Protein AF-A0A8S1Q260-F1 (afdb_monomer_lite)

Foldseek 3Di:
DAADPQKWKFWFFDPVCCVPQVKGWPDRTHDRPDDDDDDTHIDGPDPDDDDDDPPDPGTDIDIDGHDDDDDDDDPDDDDDPCRPPDDQSVHPDPDPCCVVVVVVVVVVVVVVVVDDDPDDDDPPPDDLVNVLVVCVPPPDDPQLSVLSVVCVVVVPVVLVVLCVVQVPHDPVVSVVVSSVVSVD

Organism: NCBI:txid65129

Secondary structure (DSSP, 8-state):
--PPTTEEEEEE--HHHHHHH-EEEE--EE-TT--S----EEEE-SSS-----TT----EEEEEE---------S-PPP-SSTT--TTTT-S-S-SSHHHHHHHHHHHHHHHTTS-S-S---GGG--HHHHHHHHTTTTS-HHHHHHHHHHHHTT-HHHHHHHHHTTTS-HHHHHHHHHHHHH-

Radius of gyration: 25.1 Å; chains: 1; bounding box: 50×64×45 Å

pLDDT: mean 74.01, std 21.02, range [35.81, 98.5]

Sequence (184 aa):
MALIEGTYGRIAPRSGLAAKNFIDVGAGVIDEDYRGEICVLLFNFGENDFKVNYGDRIAQMIIEYVVQTDIQETDNLTQTQRGEGGFGSTGVKLIQNTNNQYQQLKDKLSNLQQLNHDQPEPWQELTILDLYSLFSNGQINSKQKQRLGELTMKGDKKVYELFKKNEGKNEQIIIQQLLNLIEE

InterPro domains:
  IPR008181 Deoxyuridine triphosphate nucleotidohydrolase [PTHR11241] (1-92)
  IPR008181 Deoxyuridine triphosphate nucleotidohydrolase [TIGR00576] (2-91)
  IPR02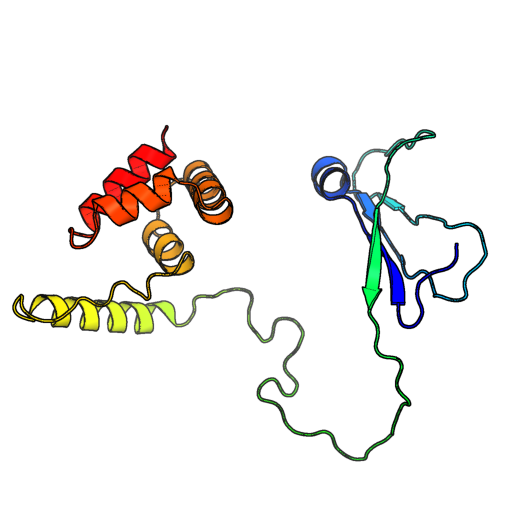9054 dUTPase-like [PF00692] (5-91)
  IPR033704 dUTPase, trimeric [cd07557] (1-63)

Structure (mmCIF, N/CA/C/O backbone):
data_AF-A0A8S1Q260-F1
#
_entry.id   AF-A0A8S1Q260-F1
#
loop_
_atom_site.group_PDB
_atom_site.id
_atom_site.type_symbol
_atom_site.label_atom_id
_atom_site.label_alt_id
_atom_site.label_comp_id
_atom_site.label_asym_id
_atom_site.label_entity_id
_atom_site.label_seq_id
_atom_site.pdbx_PDB_ins_code
_atom_site.Cartn_x
_atom_site.Cartn_y
_atom_site.Cartn_z
_atom_site.occupancy
_atom_site.B_iso_or_equiv
_atom_site.auth_seq_id
_atom_site.auth_comp_id
_atom_site.auth_asym_id
_atom_site.auth_atom_id
_atom_site.pdbx_PDB_model_num
ATOM 1 N N . MET A 1 1 ? -12.656 -8.127 -14.465 1.00 81.25 1 MET A N 1
ATOM 2 C CA . MET A 1 1 ? -12.525 -6.700 -14.855 1.00 81.25 1 MET A CA 1
ATOM 3 C C . MET A 1 1 ? -11.558 -6.626 -16.027 1.00 81.25 1 MET A C 1
ATOM 5 O O . MET A 1 1 ? -10.804 -7.571 -16.196 1.00 81.25 1 MET A O 1
ATOM 9 N N . ALA A 1 2 ? -11.596 -5.577 -16.844 1.00 87.38 2 ALA A N 1
ATOM 10 C CA . ALA A 1 2 ? -10.547 -5.305 -17.826 1.00 87.38 2 ALA A CA 1
ATOM 11 C C . ALA A 1 2 ? -9.906 -3.966 -17.452 1.00 87.38 2 ALA A C 1
ATOM 13 O O . ALA A 1 2 ? -10.632 -2.994 -17.236 1.00 87.38 2 ALA A O 1
ATOM 14 N N . LEU A 1 3 ? -8.585 -3.959 -17.287 1.00 92.06 3 LEU A N 1
ATOM 15 C CA . LEU A 1 3 ? -7.808 -2.761 -16.978 1.00 92.06 3 LEU A CA 1
ATOM 16 C C . LEU A 1 3 ? -7.299 -2.111 -18.269 1.00 92.06 3 LEU A C 1
ATOM 18 O O . LEU A 1 3 ? -7.469 -2.660 -19.355 1.00 92.06 3 LEU A O 1
ATOM 22 N N . ILE A 1 4 ? -6.750 -0.906 -18.142 1.00 93.75 4 ILE A N 1
ATOM 23 C CA . ILE A 1 4 ? -6.164 -0.170 -19.265 1.00 93.75 4 ILE A CA 1
ATOM 24 C C . ILE A 1 4 ? -4.781 -0.762 -19.552 1.00 93.75 4 ILE A C 1
ATOM 26 O O . ILE A 1 4 ? -4.042 -1.055 -18.612 1.00 93.75 4 ILE A O 1
ATOM 30 N N . GLU A 1 5 ? -4.429 -0.891 -20.828 1.00 93.75 5 GLU A N 1
ATOM 31 C CA . GLU A 1 5 ? -3.107 -1.360 -21.252 1.00 93.75 5 GLU A CA 1
ATOM 32 C C . GLU A 1 5 ? -1.976 -0.538 -20.625 1.00 93.75 5 GLU A C 1
ATOM 34 O O . GLU A 1 5 ? -2.049 0.693 -20.546 1.00 93.75 5 GLU A O 1
ATOM 39 N N . GLY A 1 6 ? -0.941 -1.229 -20.138 1.00 94.56 6 GLY A N 1
ATOM 40 C CA . GLY A 1 6 ? 0.182 -0.590 -19.443 1.00 94.56 6 GLY A CA 1
ATOM 41 C C . GLY A 1 6 ? -0.151 -0.150 -18.013 1.00 94.56 6 GLY A C 1
ATOM 42 O O . GLY A 1 6 ? 0.531 0.709 -17.446 1.00 94.56 6 GLY A O 1
ATOM 43 N N . THR A 1 7 ? -1.203 -0.713 -17.414 1.00 96.25 7 THR A N 1
ATOM 44 C CA . THR A 1 7 ? -1.568 -0.475 -16.013 1.00 96.25 7 THR A CA 1
ATOM 45 C C . THR A 1 7 ? -1.786 -1.778 -15.257 1.00 96.25 7 THR A C 1
ATOM 47 O O . THR A 1 7 ? -2.098 -2.810 -15.843 1.00 96.25 7 THR A O 1
ATOM 50 N N . TYR A 1 8 ? -1.673 -1.720 -13.933 1.00 97.50 8 TYR A N 1
ATOM 51 C CA . TYR A 1 8 ? -2.180 -2.766 -13.048 1.00 97.50 8 TYR A CA 1
ATOM 52 C C . TYR A 1 8 ? -3.110 -2.160 -11.994 1.00 97.50 8 TYR A C 1
ATOM 54 O O . TYR A 1 8 ? -3.067 -0.961 -11.693 1.00 97.50 8 TYR A O 1
ATOM 62 N N . GLY A 1 9 ? -3.993 -2.988 -11.442 1.00 97.94 9 GLY A N 1
ATOM 63 C CA . GLY A 1 9 ? -4.916 -2.579 -10.394 1.00 97.94 9 GLY A CA 1
ATOM 64 C C . GLY A 1 9 ? -4.310 -2.880 -9.035 1.00 97.94 9 GLY A C 1
ATOM 65 O O . GLY A 1 9 ? -4.216 -4.045 -8.664 1.00 97.94 9 GLY A O 1
ATOM 66 N N . ARG A 1 10 ? -3.948 -1.857 -8.259 1.00 98.38 10 ARG A N 1
ATOM 67 C CA . ARG A 1 10 ? -3.511 -2.045 -6.875 1.00 98.38 10 ARG A CA 1
ATOM 68 C C . ARG A 1 10 ? -4.682 -1.969 -5.907 1.00 98.38 10 ARG A C 1
ATOM 70 O O . ARG A 1 10 ? -5.288 -0.911 -5.746 1.00 98.38 10 ARG A O 1
ATOM 77 N N . ILE A 1 11 ? -4.965 -3.052 -5.193 1.00 98.44 11 ILE A N 1
ATOM 78 C CA . ILE A 1 11 ? -5.847 -3.033 -4.025 1.00 98.44 11 ILE A CA 1
ATOM 79 C C . ILE A 1 11 ? -5.065 -2.447 -2.848 1.00 98.44 11 ILE A C 1
ATOM 81 O O . ILE A 1 11 ? -4.084 -3.018 -2.382 1.00 98.44 11 ILE A O 1
ATOM 85 N N . ALA A 1 12 ? -5.496 -1.283 -2.380 1.00 98.38 12 ALA A N 1
ATOM 86 C CA . ALA A 1 12 ? -4.851 -0.508 -1.334 1.00 98.38 12 ALA A CA 1
ATOM 87 C C . ALA A 1 12 ? -5.725 -0.422 -0.070 1.00 98.38 12 ALA A C 1
ATOM 89 O O . ALA A 1 12 ? -6.963 -0.401 -0.166 1.00 98.38 12 ALA A O 1
ATOM 90 N N . PRO A 1 13 ? -5.109 -0.304 1.121 1.00 98.06 13 PRO A N 1
ATOM 91 C CA . PRO A 1 13 ? -5.845 -0.131 2.365 1.00 98.06 13 PRO A CA 1
ATOM 92 C C . PRO A 1 13 ? -6.560 1.224 2.410 1.00 98.06 13 PRO A C 1
ATOM 94 O O . PRO A 1 13 ? -6.130 2.224 1.824 1.00 98.06 13 PRO A O 1
ATOM 97 N N . ARG A 1 14 ? -7.676 1.275 3.145 1.00 98.00 14 ARG A N 1
ATOM 98 C CA . ARG A 1 14 ? -8.373 2.527 3.469 1.00 98.00 14 ARG A CA 1
ATOM 99 C C . ARG A 1 14 ? -7.827 3.068 4.786 1.00 98.00 14 ARG A C 1
ATOM 101 O O . ARG A 1 14 ? -7.911 2.388 5.805 1.00 98.00 14 ARG A O 1
ATOM 108 N N . SER A 1 15 ? -7.367 4.319 4.794 1.00 94.00 15 SER A N 1
ATOM 109 C CA . SER A 1 15 ? -6.738 4.945 5.971 1.00 94.00 15 SER A CA 1
ATOM 110 C C . SER A 1 15 ? -7.594 4.877 7.240 1.00 94.00 15 SER A C 1
ATOM 112 O O . SER A 1 15 ? -7.069 4.657 8.324 1.00 94.00 15 SER A O 1
ATOM 114 N N . GLY A 1 16 ? -8.917 5.013 7.114 1.00 93.50 16 GLY A N 1
ATOM 115 C CA . GLY A 1 16 ? -9.833 4.909 8.249 1.00 93.50 16 GLY A CA 1
ATOM 116 C C . GLY A 1 16 ? -9.844 3.526 8.907 1.00 93.50 16 GLY A C 1
ATOM 117 O O . GLY A 1 16 ? -9.910 3.459 10.130 1.00 93.50 16 GLY A O 1
ATOM 118 N N . LEU A 1 17 ? -9.751 2.450 8.118 1.00 94.25 17 LEU A N 1
ATOM 119 C CA . LEU A 1 17 ? -9.697 1.078 8.637 1.00 94.25 17 LEU A CA 1
ATOM 120 C C . LEU A 1 17 ? -8.311 0.767 9.214 1.00 94.25 17 LEU A C 1
ATOM 122 O O . LEU A 1 17 ? -8.220 0.201 10.300 1.00 94.25 17 LEU A O 1
ATOM 126 N N . ALA A 1 18 ? -7.248 1.231 8.554 1.00 94.25 18 ALA A N 1
ATOM 127 C CA . ALA A 1 18 ? -5.884 1.102 9.059 1.00 94.25 18 ALA A CA 1
ATOM 128 C C . ALA A 1 18 ? -5.701 1.810 10.411 1.00 94.25 18 ALA A C 1
ATOM 130 O O . ALA A 1 18 ? -5.254 1.203 11.375 1.00 94.25 18 ALA A O 1
ATOM 131 N N . ALA A 1 19 ? -6.113 3.075 10.523 1.00 92.69 19 ALA A N 1
ATOM 132 C CA . ALA A 1 19 ? -5.876 3.872 11.726 1.00 92.69 19 ALA A CA 1
ATOM 133 C C . ALA A 1 19 ? -6.778 3.500 12.914 1.00 92.69 19 ALA A C 1
ATOM 135 O O . ALA A 1 19 ? -6.357 3.632 14.059 1.00 92.69 19 ALA A O 1
ATOM 136 N N . LYS A 1 20 ? -8.031 3.092 12.667 1.00 92.00 20 LYS A N 1
ATOM 137 C CA . LYS A 1 20 ? -9.011 2.844 13.744 1.00 92.00 20 LYS A CA 1
ATOM 138 C C . LYS A 1 20 ? -9.145 1.378 14.126 1.00 92.00 20 LYS A C 1
ATOM 140 O O . LYS A 1 20 ? -9.500 1.086 15.262 1.00 92.00 20 LYS A O 1
ATOM 145 N N . ASN A 1 21 ? -8.931 0.479 13.173 1.00 94.19 21 ASN A N 1
ATOM 146 C CA . ASN A 1 21 ? -9.180 -0.950 13.337 1.00 94.19 21 ASN A CA 1
ATOM 147 C C . ASN A 1 21 ? -7.923 -1.793 13.101 1.00 94.19 21 ASN A C 1
ATOM 149 O O . ASN A 1 21 ? -8.000 -3.007 13.224 1.00 94.19 21 ASN A O 1
ATOM 153 N N . PHE A 1 22 ? -6.787 -1.163 12.780 1.00 96.69 22 PHE A N 1
ATOM 154 C CA . PHE A 1 22 ? -5.520 -1.836 12.496 1.00 96.69 22 PHE A CA 1
ATOM 155 C C . PHE A 1 22 ? -5.634 -2.873 11.361 1.00 96.69 22 PHE A C 1
ATOM 157 O O . PHE A 1 22 ? -5.020 -3.940 11.394 1.00 96.69 22 PHE A O 1
ATOM 164 N N . ILE A 1 23 ? -6.444 -2.535 10.349 1.00 97.88 23 ILE A N 1
ATOM 165 C CA . ILE A 1 23 ? -6.663 -3.366 9.163 1.00 97.88 23 ILE A CA 1
ATOM 166 C C . ILE A 1 23 ? -5.771 -2.912 8.017 1.00 97.88 23 ILE A C 1
ATOM 168 O O . ILE A 1 23 ? -5.778 -1.735 7.651 1.00 97.88 23 ILE A O 1
ATOM 172 N N . ASP A 1 24 ? -5.081 -3.865 7.406 1.00 98.31 24 ASP A N 1
ATOM 173 C CA . ASP A 1 24 ? -4.269 -3.654 6.213 1.00 98.31 24 ASP A CA 1
ATOM 174 C C . ASP A 1 24 ? -4.704 -4.569 5.059 1.00 98.31 24 ASP A C 1
ATOM 176 O O . ASP A 1 24 ? -5.530 -5.470 5.230 1.00 98.31 24 ASP A O 1
ATOM 180 N N . VAL A 1 25 ? -4.158 -4.321 3.871 1.00 98.25 25 VAL A N 1
ATOM 181 C CA . VAL A 1 25 ? -4.375 -5.130 2.671 1.00 98.25 25 VAL A CA 1
ATOM 182 C C . VAL A 1 25 ? -3.054 -5.756 2.237 1.00 98.25 25 VAL A C 1
ATOM 184 O O . VAL A 1 25 ? -2.087 -5.054 1.955 1.00 98.25 25 VAL A O 1
ATOM 187 N N . GLY A 1 26 ? -3.034 -7.084 2.146 1.00 95.94 26 GLY A N 1
ATOM 188 C CA . GLY A 1 26 ? -1.925 -7.845 1.578 1.00 95.94 26 GLY A CA 1
ATOM 189 C C . GLY A 1 26 ? -2.058 -8.067 0.071 1.00 95.94 26 GLY A C 1
ATOM 190 O O . GLY A 1 26 ? -3.132 -7.894 -0.506 1.00 95.94 26 GLY A O 1
ATOM 191 N N . ALA A 1 27 ? -0.968 -8.527 -0.550 1.00 96.88 27 ALA A N 1
ATOM 192 C CA . ALA A 1 27 ? -0.867 -8.775 -1.990 1.00 96.88 27 ALA A CA 1
ATOM 193 C C . ALA A 1 27 ? -1.297 -7.549 -2.815 1.00 96.88 27 ALA A C 1
ATOM 195 O O . ALA A 1 27 ? -0.547 -6.585 -2.933 1.00 96.88 27 ALA A O 1
ATOM 196 N N . GLY A 1 28 ? -2.510 -7.581 -3.362 1.00 96.12 28 GLY A N 1
ATOM 197 C CA . GLY A 1 28 ? -3.154 -6.419 -3.955 1.00 96.12 28 GLY A CA 1
ATOM 198 C C . GLY A 1 28 ? -2.727 -6.084 -5.379 1.00 96.12 28 GLY A C 1
ATOM 199 O O . GLY A 1 28 ? -3.224 -5.097 -5.897 1.00 96.12 28 GLY A O 1
ATOM 200 N N . VAL A 1 29 ? -1.876 -6.873 -6.035 1.00 97.81 29 VAL A N 1
ATOM 201 C CA . VAL A 1 29 ? -1.570 -6.708 -7.466 1.00 97.81 29 VAL A CA 1
ATOM 202 C C . VAL A 1 29 ? -2.615 -7.464 -8.285 1.00 97.81 29 VAL A C 1
ATOM 204 O O . VAL A 1 29 ? -2.720 -8.682 -8.176 1.00 97.81 29 VAL A O 1
ATOM 207 N N . ILE A 1 30 ? -3.414 -6.735 -9.065 1.00 97.75 30 ILE A N 1
ATOM 208 C CA . ILE A 1 30 ? -4.345 -7.290 -10.050 1.00 97.75 30 ILE A CA 1
ATOM 209 C C . ILE A 1 30 ? -3.767 -7.037 -11.438 1.00 97.75 30 ILE A C 1
ATOM 211 O O . ILE A 1 30 ? -3.739 -5.889 -11.894 1.00 97.75 30 ILE A O 1
ATOM 215 N N . ASP A 1 31 ? -3.325 -8.108 -12.088 1.00 96.44 31 ASP A N 1
ATOM 216 C CA . ASP A 1 31 ? -2.750 -8.054 -13.428 1.00 96.44 31 ASP A CA 1
ATOM 217 C C . ASP A 1 31 ? -3.785 -7.629 -14.477 1.00 96.44 31 ASP A C 1
ATOM 219 O O . ASP A 1 31 ? -4.992 -7.871 -14.347 1.00 96.44 31 ASP A O 1
ATOM 223 N N . GLU A 1 32 ? -3.304 -6.983 -15.537 1.00 95.06 32 GLU A N 1
ATOM 224 C CA . GLU A 1 32 ? -4.136 -6.452 -16.620 1.00 95.06 32 GLU A CA 1
ATOM 225 C C . GLU A 1 32 ? -4.965 -7.541 -17.323 1.00 95.06 32 GLU A C 1
ATOM 227 O O . GLU A 1 32 ? -6.102 -7.307 -17.753 1.00 95.06 32 GLU A O 1
ATOM 232 N N . ASP A 1 33 ? -4.425 -8.754 -17.408 1.00 94.06 33 ASP A N 1
ATOM 233 C CA . ASP A 1 33 ? -5.019 -9.916 -18.064 1.00 94.06 33 ASP A CA 1
ATOM 234 C C . ASP A 1 33 ? -5.884 -10.776 -17.122 1.00 94.06 33 ASP A C 1
ATOM 236 O O . ASP A 1 33 ? -6.580 -11.687 -17.579 1.00 94.06 33 ASP A O 1
ATOM 240 N N . TYR A 1 34 ? -5.961 -10.441 -15.828 1.00 96.75 34 TYR A N 1
ATOM 241 C CA . TYR A 1 34 ? -6.787 -11.176 -14.876 1.00 96.75 34 TYR A CA 1
ATOM 242 C C . TYR A 1 34 ? -8.286 -10.961 -15.144 1.00 96.75 34 TYR A C 1
ATOM 244 O O . TYR A 1 34 ? -8.796 -9.837 -15.230 1.00 96.75 34 TYR A O 1
ATOM 252 N N . ARG A 1 35 ? -9.036 -12.061 -15.280 1.00 97.06 35 ARG A N 1
ATOM 253 C CA . ARG A 1 35 ? -10.492 -12.044 -15.548 1.00 97.06 35 ARG A CA 1
ATOM 254 C C . ARG A 1 35 ? -11.337 -12.722 -14.471 1.00 97.06 35 ARG A C 1
ATOM 256 O O . ARG A 1 35 ? -12.560 -12.719 -14.596 1.00 97.06 35 ARG A O 1
ATOM 263 N N . GLY A 1 36 ? -10.711 -13.267 -13.431 1.00 96.75 36 GLY A N 1
ATOM 264 C CA . GLY A 1 36 ? -11.408 -13.915 -12.323 1.00 96.75 36 GLY A CA 1
ATOM 265 C C . GLY A 1 36 ? -12.081 -12.934 -11.359 1.00 96.75 36 GLY A C 1
ATOM 266 O O . GLY A 1 36 ? -12.105 -11.716 -11.566 1.00 96.75 36 GLY A O 1
ATOM 267 N N . GLU A 1 37 ? -12.632 -13.491 -10.282 1.00 97.44 37 GLU A N 1
ATOM 268 C CA . GLU A 1 37 ? -13.176 -12.716 -9.169 1.00 97.44 37 GLU A CA 1
ATOM 269 C C . GLU A 1 37 ? -12.058 -11.948 -8.456 1.00 97.44 37 GLU A C 1
ATOM 271 O O . GLU A 1 37 ? -10.971 -12.477 -8.220 1.00 97.44 37 GLU A O 1
ATOM 276 N N . ILE A 1 38 ? -12.316 -10.686 -8.119 1.00 96.69 38 ILE A N 1
ATOM 277 C CA . ILE A 1 38 ? -11.361 -9.866 -7.375 1.00 96.69 38 ILE A CA 1
ATOM 278 C C . ILE A 1 38 ? -11.580 -10.112 -5.887 1.00 96.69 38 ILE A C 1
ATOM 280 O O . ILE A 1 38 ? -12.597 -9.700 -5.328 1.00 96.69 38 ILE A O 1
ATOM 284 N N . CYS A 1 39 ? -10.601 -10.736 -5.243 1.00 96.56 39 CYS A N 1
ATOM 285 C CA . CYS A 1 39 ? -10.603 -10.950 -3.802 1.00 96.56 39 CYS A CA 1
ATOM 286 C C . CYS A 1 39 ? -9.698 -9.928 -3.100 1.00 96.56 39 CYS A C 1
ATOM 288 O O . CYS A 1 39 ? -8.637 -9.563 -3.603 1.00 96.56 39 CYS A O 1
ATOM 290 N N . VAL A 1 40 ? -10.109 -9.483 -1.911 1.00 98.19 40 VAL A N 1
ATOM 291 C CA . VAL A 1 40 ? -9.328 -8.574 -1.061 1.00 98.19 40 VAL A CA 1
ATOM 292 C C . VAL A 1 40 ? -8.740 -9.373 0.096 1.00 98.19 40 VAL A C 1
ATOM 294 O O . VAL A 1 40 ? -9.482 -9.893 0.928 1.00 98.19 40 VAL A O 1
ATOM 297 N N . LEU A 1 41 ? -7.411 -9.454 0.166 1.00 98.06 41 LEU A N 1
ATOM 298 C CA . LEU A 1 41 ? -6.712 -10.107 1.269 1.00 98.06 41 LEU A CA 1
ATOM 299 C C . LEU A 1 41 ? -6.551 -9.121 2.433 1.00 98.06 41 LEU A C 1
ATOM 301 O O . LEU A 1 41 ? -5.656 -8.279 2.414 1.00 98.06 41 LEU A O 1
ATOM 305 N N . LEU A 1 42 ? -7.435 -9.203 3.428 1.00 98.38 42 LEU A N 1
ATOM 306 C CA . LEU A 1 42 ? -7.378 -8.357 4.621 1.00 98.38 42 LEU A CA 1
ATOM 307 C C . LEU A 1 42 ? -6.474 -8.968 5.694 1.00 98.38 42 LEU A C 1
ATOM 309 O O . LEU A 1 42 ? -6.606 -10.145 6.028 1.00 98.38 42 LEU A O 1
ATOM 313 N N . PHE A 1 43 ? -5.624 -8.137 6.291 1.00 98.25 43 PHE A N 1
ATOM 314 C CA . PHE A 1 43 ? -4.897 -8.459 7.513 1.00 98.25 43 PHE A CA 1
ATOM 315 C C . PHE A 1 43 ? -5.485 -7.687 8.682 1.00 98.25 43 PHE A C 1
ATOM 317 O O . PHE A 1 43 ? -5.609 -6.465 8.627 1.00 98.25 43 PHE A O 1
ATOM 324 N N . ASN A 1 44 ? -5.839 -8.408 9.742 1.00 98.00 44 ASN A N 1
ATOM 325 C CA . ASN A 1 44 ? -6.221 -7.815 11.012 1.00 98.00 44 ASN A CA 1
ATOM 326 C C . ASN A 1 44 ? -5.043 -7.916 11.979 1.00 98.00 44 ASN A C 1
ATOM 328 O O . ASN A 1 44 ? -4.743 -9.003 12.468 1.00 98.00 44 ASN A O 1
ATOM 332 N N . PHE A 1 45 ? -4.377 -6.792 12.232 1.00 96.88 45 PHE A N 1
ATOM 333 C CA . PHE A 1 45 ? -3.312 -6.695 13.233 1.00 96.88 45 PHE A CA 1
ATOM 334 C C . PHE A 1 45 ? -3.827 -6.186 14.587 1.00 96.88 45 PHE A C 1
ATOM 336 O O . PHE A 1 45 ? -3.046 -6.022 15.523 1.00 96.88 45 PHE A O 1
ATOM 343 N N . GLY A 1 46 ? -5.127 -5.902 14.691 1.00 94.44 46 GLY A N 1
ATOM 344 C CA . GLY A 1 46 ? -5.766 -5.497 15.932 1.00 94.44 46 GLY A CA 1
ATOM 345 C C . GLY A 1 46 ? -5.975 -6.677 16.877 1.00 94.44 46 GLY A C 1
ATOM 346 O O . GLY A 1 46 ? -5.978 -7.837 16.478 1.00 94.44 46 GLY A O 1
ATOM 347 N N . GLU A 1 47 ? -6.198 -6.367 18.151 1.00 94.62 47 GLU A N 1
ATOM 348 C CA . GLU A 1 47 ? -6.454 -7.383 19.182 1.00 94.62 47 GLU A CA 1
ATOM 349 C C . GLU A 1 47 ? -7.875 -7.965 19.119 1.00 94.62 47 GLU A C 1
ATOM 351 O O . GLU A 1 47 ? -8.140 -9.020 19.686 1.00 94.62 47 GLU A O 1
ATOM 356 N N . ASN A 1 48 ? -8.796 -7.272 18.444 1.00 94.38 48 ASN A N 1
ATOM 357 C CA . ASN A 1 48 ? -10.202 -7.653 18.353 1.00 94.38 48 ASN A CA 1
ATOM 358 C C . ASN A 1 48 ? -10.555 -8.121 16.941 1.00 94.38 48 ASN A C 1
ATOM 360 O O . ASN A 1 48 ? -10.024 -7.602 15.956 1.00 94.38 48 ASN A O 1
ATOM 364 N N . ASP A 1 49 ? -11.529 -9.024 16.841 1.00 97.00 49 ASP A N 1
ATOM 365 C CA . ASP A 1 49 ? -12.095 -9.443 15.561 1.00 97.00 49 ASP A CA 1
ATOM 366 C C . ASP A 1 49 ? -12.683 -8.254 14.786 1.00 97.00 49 ASP A C 1
ATOM 368 O O . ASP A 1 49 ? -13.397 -7.407 15.332 1.00 97.00 49 ASP A O 1
ATOM 372 N N . PHE A 1 50 ? -12.431 -8.223 13.477 1.00 96.81 50 PHE A N 1
ATOM 373 C CA . PHE A 1 50 ? -12.997 -7.230 12.572 1.00 96.81 50 PHE A CA 1
ATOM 374 C C . PHE A 1 50 ? -14.096 -7.853 11.714 1.00 96.81 50 PHE A C 1
ATOM 376 O O . PHE A 1 50 ? -13.841 -8.673 10.831 1.00 96.81 50 PHE A O 1
ATOM 383 N N . LYS A 1 51 ? -15.344 -7.457 11.973 1.00 97.50 51 LYS A N 1
ATOM 384 C CA . LYS A 1 51 ? -16.507 -7.962 11.243 1.00 97.50 51 LYS A CA 1
ATOM 385 C C . LYS A 1 51 ? -16.710 -7.186 9.942 1.00 97.50 51 LYS A C 1
ATOM 387 O O . LYS A 1 51 ? -16.946 -5.982 9.976 1.00 97.50 51 LYS A O 1
ATOM 392 N N . VAL A 1 52 ? -16.701 -7.902 8.821 1.00 97.56 52 VAL A N 1
ATOM 393 C CA . VAL A 1 52 ? -17.050 -7.382 7.492 1.00 97.56 52 VAL A CA 1
ATOM 394 C C . VAL A 1 52 ? -18.453 -7.848 7.124 1.00 97.56 52 VAL A C 1
ATOM 396 O O . VAL A 1 52 ? -18.750 -9.040 7.192 1.00 97.56 52 VAL A O 1
ATOM 399 N N . ASN A 1 53 ? -19.313 -6.919 6.722 1.00 97.75 53 ASN A N 1
ATOM 400 C CA . ASN A 1 53 ? -20.646 -7.215 6.212 1.00 97.75 53 ASN A CA 1
ATOM 401 C C . ASN A 1 53 ? -20.706 -6.970 4.702 1.00 97.75 53 ASN A C 1
ATOM 403 O O . ASN A 1 53 ? -19.905 -6.231 4.125 1.00 97.75 53 ASN A O 1
ATOM 407 N N . TYR A 1 54 ? -21.697 -7.575 4.053 1.00 97.69 54 TYR A N 1
ATOM 408 C CA . TYR A 1 54 ? -21.957 -7.312 2.644 1.00 9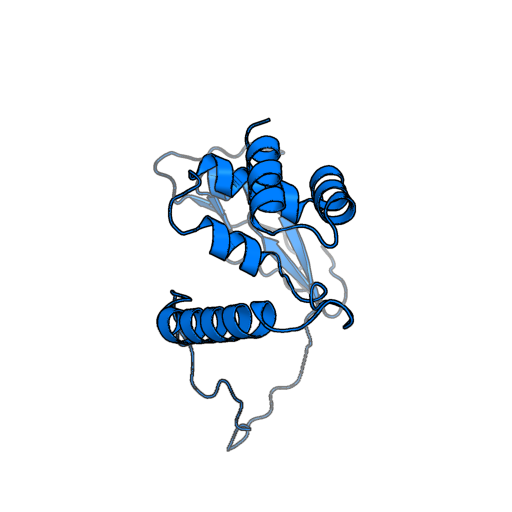7.69 54 TYR A CA 1
ATOM 409 C C . TYR A 1 54 ? -22.221 -5.815 2.408 1.00 97.69 54 TYR A C 1
ATOM 411 O O . TYR A 1 54 ? -23.043 -5.208 3.094 1.00 97.69 54 TYR A O 1
ATOM 419 N N . GLY A 1 55 ? -21.528 -5.234 1.427 1.00 97.50 55 GLY A N 1
ATOM 420 C CA . GLY A 1 55 ? -21.613 -3.808 1.094 1.00 97.50 55 GLY A CA 1
ATOM 421 C C . GLY A 1 55 ? -20.602 -2.912 1.820 1.00 97.50 55 GLY A C 1
ATOM 422 O O . GLY A 1 55 ? -20.468 -1.741 1.455 1.00 97.50 55 GLY A O 1
ATOM 423 N N . ASP A 1 56 ? -19.848 -3.435 2.792 1.00 98.06 56 ASP A N 1
ATOM 424 C CA . ASP A 1 56 ? -18.802 -2.659 3.453 1.00 98.06 56 ASP A CA 1
ATOM 425 C C . ASP A 1 56 ? -17.659 -2.335 2.482 1.00 98.06 56 ASP A C 1
ATOM 427 O O . ASP A 1 56 ? -17.120 -3.181 1.767 1.00 98.06 56 ASP A O 1
ATOM 431 N N . ARG A 1 57 ? -17.240 -1.068 2.477 1.00 98.12 57 ARG A N 1
ATOM 432 C CA . ARG A 1 57 ? -16.076 -0.619 1.702 1.00 98.12 57 ARG A CA 1
ATOM 433 C C . ARG A 1 57 ? -14.798 -1.015 2.443 1.00 98.12 57 ARG A C 1
ATOM 435 O O . ARG A 1 57 ? -14.349 -0.268 3.311 1.00 98.12 57 ARG A O 1
ATOM 442 N N . ILE A 1 58 ? -14.213 -2.157 2.104 1.00 97.94 58 ILE A N 1
ATOM 443 C CA . ILE A 1 58 ? -13.059 -2.728 2.826 1.00 97.94 58 ILE A CA 1
ATOM 444 C C . ILE A 1 58 ? -11.684 -2.360 2.252 1.00 97.94 58 ILE A C 1
ATOM 446 O O . ILE A 1 58 ? -10.695 -2.368 2.974 1.00 97.94 58 ILE A O 1
ATOM 450 N N . ALA A 1 59 ? -11.616 -1.969 0.983 1.00 98.50 59 ALA A N 1
ATOM 451 C CA . ALA A 1 59 ? -10.389 -1.553 0.308 1.00 98.50 59 ALA A CA 1
ATOM 452 C C . ALA A 1 59 ? -10.710 -0.506 -0.766 1.00 98.50 59 ALA A C 1
ATOM 454 O O . ALA A 1 59 ? -11.863 -0.090 -0.922 1.00 98.50 59 ALA A O 1
ATOM 455 N N . GLN A 1 60 ? -9.691 -0.062 -1.490 1.00 98.44 60 GLN A N 1
ATOM 456 C CA . GLN A 1 60 ? -9.837 0.774 -2.677 1.00 98.44 60 GLN A CA 1
ATOM 457 C C . GLN A 1 60 ? -8.894 0.279 -3.769 1.00 98.44 60 GLN A C 1
ATOM 459 O O . GLN A 1 60 ? -7.788 -0.153 -3.465 1.00 98.44 60 GLN A O 1
ATOM 464 N N . MET A 1 61 ? -9.325 0.336 -5.025 1.00 97.81 61 MET A N 1
ATOM 465 C CA . MET A 1 61 ? -8.460 0.040 -6.163 1.00 97.81 61 MET A CA 1
ATOM 466 C C . MET A 1 61 ? -7.841 1.339 -6.681 1.00 97.81 61 MET A C 1
ATOM 468 O O . MET A 1 61 ? -8.550 2.325 -6.877 1.00 97.81 61 MET A O 1
ATOM 472 N N . ILE A 1 62 ? -6.533 1.326 -6.909 1.00 97.94 62 ILE A N 1
ATOM 473 C CA . ILE A 1 62 ? -5.771 2.395 -7.551 1.00 97.94 62 ILE A CA 1
ATOM 474 C C . ILE A 1 62 ? -5.245 1.830 -8.867 1.00 97.94 62 ILE A C 1
ATOM 476 O O . ILE A 1 62 ? -4.652 0.757 -8.876 1.00 97.94 62 ILE A O 1
ATOM 480 N N . ILE A 1 63 ? -5.486 2.530 -9.971 1.00 96.88 63 ILE A N 1
ATOM 481 C CA . ILE A 1 63 ? -4.940 2.144 -11.274 1.00 96.88 63 ILE A CA 1
ATOM 482 C C . ILE A 1 63 ? -3.568 2.788 -11.406 1.00 96.88 63 ILE A C 1
ATOM 484 O O . ILE A 1 63 ? -3.464 4.015 -11.423 1.00 96.88 63 ILE A O 1
ATOM 488 N N . GLU A 1 64 ? -2.528 1.965 -11.449 1.00 97.12 64 GLU A N 1
ATOM 489 C CA . GLU A 1 64 ? -1.145 2.426 -11.505 1.00 97.12 64 GLU A CA 1
ATOM 490 C C . GLU A 1 64 ? -0.537 2.129 -12.868 1.00 97.12 64 GLU A C 1
ATOM 492 O O . GLU A 1 64 ? -0.595 1.001 -13.357 1.00 97.12 64 GLU A O 1
ATOM 497 N N . TYR A 1 65 ? 0.055 3.158 -13.473 1.00 97.00 65 TYR A N 1
ATOM 498 C CA . TYR A 1 65 ? 0.811 3.015 -14.709 1.00 97.00 65 TYR A CA 1
ATOM 499 C C . TYR A 1 65 ? 2.116 2.279 -14.446 1.00 97.00 65 TYR A C 1
ATOM 501 O O . TYR A 1 65 ? 2.842 2.597 -13.501 1.00 97.00 65 TYR A O 1
ATOM 509 N N . VAL A 1 66 ? 2.428 1.335 -15.325 1.00 93.50 66 VAL A N 1
ATOM 510 C CA . VAL A 1 66 ? 3.673 0.576 -15.303 1.00 93.50 66 VAL A CA 1
ATOM 511 C C . VAL A 1 66 ? 4.323 0.610 -16.672 1.00 93.50 66 VAL A C 1
ATOM 513 O O . VAL A 1 66 ? 3.661 0.585 -17.705 1.00 93.50 66 VAL A O 1
ATOM 516 N N . VAL A 1 67 ? 5.650 0.667 -16.672 1.00 94.00 67 VAL A N 1
ATOM 517 C CA . VAL A 1 67 ? 6.436 0.519 -17.893 1.00 94.00 67 VAL A CA 1
ATOM 518 C C . VAL A 1 67 ? 6.795 -0.953 -18.025 1.00 94.00 67 VAL A C 1
ATOM 520 O O . VAL A 1 67 ? 7.544 -1.483 -17.206 1.00 94.00 67 VAL A O 1
ATOM 523 N N . GLN A 1 68 ? 6.258 -1.605 -19.051 1.00 87.25 68 GLN A N 1
ATOM 524 C CA . GLN A 1 68 ? 6.687 -2.940 -19.451 1.00 87.25 68 GLN A CA 1
ATOM 525 C C . GLN A 1 68 ? 7.926 -2.798 -20.340 1.00 87.25 68 GLN A C 1
ATOM 527 O O . GLN A 1 68 ? 7.891 -2.108 -21.357 1.00 87.25 68 GLN A O 1
ATOM 532 N N . THR A 1 69 ? 9.038 -3.401 -19.927 1.00 92.19 69 THR A N 1
ATOM 533 C CA . THR A 1 69 ? 10.314 -3.348 -20.648 1.00 92.19 69 THR A CA 1
ATOM 534 C C . THR A 1 69 ? 10.992 -4.707 -20.609 1.00 92.19 69 THR A C 1
ATOM 536 O O . THR A 1 69 ? 10.851 -5.446 -19.633 1.00 92.19 69 THR A O 1
ATOM 539 N N . ASP A 1 70 ? 11.767 -5.006 -21.648 1.00 94.25 70 ASP A N 1
ATOM 540 C CA . ASP A 1 70 ? 12.622 -6.185 -21.677 1.00 94.25 70 ASP A CA 1
ATOM 541 C C . ASP A 1 70 ? 13.751 -6.055 -20.647 1.00 94.25 70 ASP A C 1
ATOM 543 O O . ASP A 1 70 ? 14.293 -4.968 -20.415 1.00 94.25 70 ASP A O 1
ATOM 547 N N . ILE A 1 71 ? 14.106 -7.179 -20.023 1.00 94.25 71 ILE A N 1
ATOM 548 C CA . ILE A 1 71 ? 15.223 -7.262 -19.081 1.00 94.25 71 ILE A CA 1
ATOM 549 C C . ILE A 1 71 ? 16.513 -7.474 -19.878 1.00 94.25 71 ILE A C 1
ATOM 551 O O . ILE A 1 71 ? 16.619 -8.426 -20.649 1.00 94.25 71 ILE A O 1
ATOM 555 N N . GLN A 1 72 ? 17.510 -6.616 -19.655 1.00 94.75 72 GLN A N 1
ATOM 556 C CA . GLN A 1 72 ? 18.837 -6.720 -20.263 1.00 94.75 72 GLN A CA 1
ATOM 557 C C . GLN A 1 72 ? 19.908 -6.926 -19.183 1.00 94.75 72 GLN A C 1
ATOM 559 O O . GLN A 1 72 ? 20.091 -6.075 -18.313 1.00 94.75 72 GLN A O 1
ATOM 564 N N . GLU A 1 73 ? 20.631 -8.045 -19.252 1.00 95.81 73 GLU A N 1
ATOM 565 C CA . GLU A 1 73 ? 21.775 -8.330 -18.377 1.00 95.81 73 GLU A CA 1
ATOM 566 C C . GLU A 1 73 ? 23.000 -7.485 -18.779 1.00 95.81 73 GLU A C 1
ATOM 568 O O . GLU A 1 73 ? 23.242 -7.239 -19.963 1.00 95.81 73 GLU A O 1
ATOM 573 N N . THR A 1 74 ? 23.766 -7.009 -17.793 1.00 95.75 74 THR A N 1
ATOM 574 C CA . THR A 1 74 ? 24.966 -6.180 -17.992 1.00 95.75 74 THR A CA 1
ATOM 575 C C . THR A 1 74 ? 25.996 -6.468 -16.906 1.00 95.75 74 THR A C 1
ATOM 577 O O . THR A 1 74 ? 25.633 -6.700 -15.753 1.00 95.75 74 THR A O 1
ATOM 580 N N . ASP A 1 75 ? 27.281 -6.386 -17.253 1.00 95.69 75 ASP A N 1
ATOM 581 C CA . ASP A 1 75 ? 28.382 -6.601 -16.307 1.00 95.69 75 ASP A CA 1
ATOM 582 C C . ASP A 1 75 ? 28.457 -5.502 -15.235 1.00 95.69 75 ASP A C 1
ATOM 584 O O . ASP A 1 75 ? 28.985 -5.725 -14.149 1.00 95.69 75 ASP A O 1
ATOM 588 N N . ASN A 1 76 ? 27.974 -4.290 -15.542 1.00 93.94 76 ASN A N 1
ATOM 589 C CA . ASN A 1 76 ? 28.067 -3.131 -14.652 1.00 93.94 76 ASN A CA 1
ATOM 590 C C . ASN A 1 76 ? 26.848 -2.203 -14.772 1.00 93.94 76 ASN A C 1
ATOM 592 O O . ASN A 1 76 ? 26.287 -2.023 -15.856 1.00 93.94 76 ASN A O 1
ATOM 596 N N . LEU A 1 77 ? 26.496 -1.555 -13.656 1.00 93.38 77 LEU A N 1
ATOM 597 C CA . LEU A 1 77 ? 25.508 -0.474 -13.582 1.00 93.38 77 LEU A CA 1
ATOM 598 C C . LEU A 1 77 ? 26.204 0.887 -13.441 1.00 93.38 77 LEU A C 1
ATOM 600 O O . LEU A 1 77 ? 27.309 0.988 -12.903 1.00 93.38 77 LEU A O 1
ATOM 604 N N . THR A 1 78 ? 25.555 1.955 -13.907 1.00 92.19 78 THR A N 1
ATOM 605 C CA . THR A 1 78 ? 26.060 3.320 -13.726 1.00 92.19 78 THR A CA 1
ATOM 606 C C . THR A 1 78 ? 26.015 3.738 -12.258 1.00 92.19 78 THR A C 1
ATOM 608 O O . THR A 1 78 ? 25.072 3.443 -11.524 1.00 92.19 78 THR A O 1
ATOM 611 N N . GLN A 1 79 ? 27.048 4.461 -11.821 1.00 93.25 79 GLN A N 1
ATOM 612 C CA . GLN A 1 79 ? 27.098 5.004 -10.468 1.00 93.25 79 GLN A CA 1
ATOM 613 C C . GLN A 1 79 ? 26.066 6.122 -10.308 1.00 93.25 79 GLN A C 1
ATOM 615 O O . GLN A 1 79 ? 25.906 6.976 -11.181 1.00 93.25 79 GLN A O 1
ATOM 620 N N . THR A 1 80 ? 25.386 6.135 -9.165 1.00 92.81 80 THR A N 1
ATOM 621 C CA . THR A 1 80 ? 24.447 7.197 -8.788 1.00 92.81 80 THR A CA 1
ATOM 622 C C . THR A 1 80 ? 24.896 7.833 -7.483 1.00 92.81 80 THR A C 1
ATOM 624 O O . THR A 1 80 ? 25.637 7.226 -6.714 1.00 92.81 80 THR A O 1
ATOM 627 N N . GLN A 1 81 ? 24.397 9.033 -7.180 1.00 85.81 81 GLN A N 1
ATOM 628 C CA . GLN A 1 81 ? 24.650 9.676 -5.887 1.00 85.81 81 GLN A CA 1
ATOM 629 C C . GLN A 1 81 ? 24.213 8.799 -4.697 1.00 85.81 81 GLN A C 1
ATOM 631 O O . GLN A 1 81 ? 24.802 8.888 -3.624 1.00 85.81 81 GLN A O 1
ATOM 636 N N . ARG A 1 82 ? 23.188 7.950 -4.877 1.00 86.62 82 ARG A N 1
ATOM 637 C CA . ARG A 1 82 ? 22.702 7.034 -3.837 1.00 86.62 82 ARG A CA 1
ATOM 638 C C . ARG A 1 82 ? 23.586 5.791 -3.679 1.00 86.62 82 ARG A C 1
ATOM 640 O O . ARG A 1 82 ? 23.709 5.295 -2.560 1.00 86.62 82 ARG A O 1
ATOM 647 N N . GLY A 1 83 ? 24.177 5.295 -4.768 1.00 90.75 83 GLY A N 1
ATOM 648 C CA . GLY A 1 83 ? 24.997 4.080 -4.775 1.00 90.75 83 GLY A CA 1
ATOM 649 C C . GLY A 1 83 ? 24.290 2.895 -4.104 1.00 90.75 83 GLY A C 1
ATOM 650 O O . GLY A 1 83 ? 23.107 2.653 -4.338 1.00 90.75 83 GLY A O 1
ATOM 651 N N . GLU A 1 84 ? 24.999 2.203 -3.213 1.00 89.19 84 GLU A N 1
ATOM 652 C CA . GLU A 1 84 ? 24.505 1.048 -2.441 1.00 89.19 84 GLU A CA 1
ATOM 653 C C . GLU A 1 84 ? 23.636 1.428 -1.218 1.00 89.19 84 GLU A C 1
ATOM 655 O O . GLU A 1 84 ? 23.221 0.571 -0.438 1.00 89.19 84 GLU A O 1
ATOM 660 N N . GLY A 1 85 ? 23.343 2.715 -1.005 1.00 83.06 85 GLY A N 1
ATOM 661 C CA . GLY A 1 85 ? 22.612 3.179 0.173 1.00 83.06 85 GLY A CA 1
ATOM 662 C C . GLY A 1 85 ? 21.135 2.755 0.193 1.00 83.06 85 GLY A C 1
ATOM 663 O O . GLY A 1 85 ? 20.300 3.361 -0.481 1.00 83.06 85 GLY A O 1
ATOM 664 N N . GLY A 1 86 ? 20.765 1.810 1.061 1.00 84.44 86 GLY A N 1
ATOM 665 C CA . GLY A 1 86 ? 19.384 1.367 1.322 1.00 84.44 86 GLY A CA 1
ATOM 666 C C . GLY A 1 86 ? 19.025 1.311 2.814 1.00 84.44 86 GLY A C 1
ATOM 667 O O . GLY A 1 86 ? 19.821 1.705 3.658 1.00 84.44 86 GLY A O 1
ATOM 668 N N . PHE A 1 87 ? 17.820 0.831 3.147 1.00 79.38 87 PHE A N 1
ATOM 669 C CA . PHE A 1 87 ? 17.428 0.453 4.522 1.00 79.38 87 PHE A CA 1
ATOM 670 C C . PHE A 1 87 ? 17.662 1.519 5.608 1.00 79.38 87 PHE A C 1
ATOM 672 O O . PHE A 1 87 ? 18.207 1.242 6.673 1.00 79.38 87 PHE A O 1
ATOM 679 N N . GLY A 1 88 ? 17.248 2.759 5.347 1.00 76.88 88 GLY A N 1
ATOM 680 C CA . GLY A 1 88 ? 17.456 3.856 6.296 1.00 76.88 88 GLY A CA 1
ATOM 681 C C . GLY A 1 88 ? 18.847 4.490 6.223 1.00 76.88 88 GLY A C 1
ATOM 682 O O . GLY A 1 88 ? 19.231 5.198 7.150 1.00 76.88 88 GLY A O 1
ATOM 683 N N . SER A 1 89 ? 19.579 4.310 5.117 1.00 74.81 89 SER A N 1
ATOM 684 C CA . SER A 1 89 ? 20.837 5.016 4.814 1.00 74.81 89 SER A CA 1
ATOM 685 C C . SER A 1 89 ? 20.721 6.545 4.860 1.00 74.81 89 SER A C 1
ATOM 687 O O . SER A 1 89 ? 21.704 7.235 5.110 1.00 74.81 89 SER A O 1
ATOM 689 N N . THR A 1 90 ? 19.515 7.083 4.667 1.00 72.50 90 THR A N 1
ATOM 690 C CA . THR A 1 90 ? 19.202 8.514 4.799 1.00 72.50 90 THR A CA 1
ATOM 691 C C . THR A 1 90 ? 18.959 8.953 6.248 1.00 72.50 90 THR A C 1
ATOM 693 O O . THR A 1 90 ? 18.721 10.131 6.500 1.00 72.50 90 THR A O 1
ATOM 696 N N . GLY A 1 91 ? 19.012 8.021 7.205 1.00 74.62 91 GLY A N 1
ATOM 697 C CA . GLY A 1 91 ? 18.696 8.245 8.610 1.00 74.62 91 GLY A CA 1
ATOM 698 C C . GLY A 1 91 ? 17.197 8.409 8.881 1.00 74.62 91 GLY A C 1
ATOM 699 O O . GLY A 1 91 ? 16.384 8.618 7.985 1.00 74.62 91 GLY A O 1
ATOM 700 N N . VAL A 1 92 ? 16.832 8.309 10.161 1.00 61.16 92 VAL A N 1
ATOM 701 C CA . VAL A 1 92 ? 15.462 8.544 10.675 1.00 61.16 92 VAL A CA 1
ATOM 702 C C . VAL A 1 92 ? 15.365 9.910 11.379 1.00 61.16 92 VAL A C 1
ATOM 704 O O . VAL A 1 92 ? 14.286 10.391 11.709 1.00 61.16 92 VAL A O 1
ATOM 707 N N . LYS A 1 93 ? 16.513 10.563 11.594 1.00 52.59 93 LYS A N 1
ATOM 708 C CA . LYS A 1 93 ? 16.628 11.918 12.130 1.00 52.59 93 LYS A CA 1
ATOM 709 C C . LYS A 1 93 ? 17.210 12.822 11.047 1.00 52.59 93 LYS A C 1
ATOM 711 O O . LYS A 1 93 ? 18.404 12.754 10.771 1.00 52.59 93 LYS A O 1
ATOM 716 N N . LEU A 1 94 ? 16.411 13.751 10.523 1.00 53.25 94 LEU A N 1
ATOM 717 C CA . LEU A 1 94 ? 16.962 15.093 10.324 1.00 53.25 94 LEU A CA 1
ATOM 718 C C . LEU A 1 94 ? 17.464 15.513 11.711 1.00 53.25 94 LEU A C 1
ATOM 720 O O . LEU A 1 94 ? 16.715 15.299 12.658 1.00 53.25 94 LEU A O 1
ATOM 724 N N . ILE A 1 95 ? 18.680 16.056 11.838 1.00 51.22 95 ILE A N 1
ATOM 725 C CA . ILE A 1 95 ? 19.358 16.485 13.091 1.00 51.22 95 ILE A CA 1
ATOM 726 C C . ILE A 1 95 ? 20.528 15.568 13.503 1.00 51.22 95 ILE A C 1
ATOM 728 O O . ILE A 1 95 ? 20.486 14.852 14.502 1.00 51.22 95 ILE A O 1
ATOM 732 N N . GLN A 1 96 ? 21.636 15.675 12.767 1.00 44.59 96 GLN A N 1
ATOM 733 C CA . GLN A 1 96 ? 22.982 15.631 13.369 1.00 44.59 96 GLN A CA 1
ATOM 734 C C . GLN A 1 96 ? 23.836 16.863 12.997 1.00 44.59 96 GLN A C 1
ATOM 736 O O . GLN A 1 96 ? 24.785 17.172 13.707 1.00 44.59 96 GLN A O 1
ATOM 741 N N . ASN A 1 97 ? 23.441 17.643 11.977 1.00 45.75 97 ASN A N 1
ATOM 742 C CA . ASN A 1 97 ? 24.122 18.879 11.553 1.00 45.75 97 ASN A CA 1
ATOM 743 C C . ASN A 1 97 ? 23.403 20.189 11.927 1.00 45.75 97 ASN A C 1
ATOM 745 O O . ASN A 1 97 ? 23.877 21.269 11.569 1.00 45.75 97 ASN A O 1
ATOM 749 N N . THR A 1 98 ? 22.290 20.136 12.666 1.00 46.28 98 THR A N 1
ATOM 750 C CA . THR A 1 98 ? 21.505 21.337 13.000 1.00 46.28 98 THR A CA 1
ATOM 751 C C . THR A 1 98 ? 22.286 22.349 13.811 1.00 46.28 98 THR A C 1
ATOM 753 O O . THR A 1 98 ? 22.063 23.525 13.604 1.00 46.28 98 THR A O 1
ATOM 756 N N . ASN A 1 99 ? 23.230 21.959 14.668 1.00 50.88 99 ASN A N 1
ATOM 757 C CA . ASN A 1 99 ? 23.965 22.952 15.457 1.00 50.88 99 ASN A CA 1
ATOM 758 C C . ASN A 1 99 ? 24.860 23.842 14.581 1.00 50.88 99 ASN A C 1
ATOM 760 O O . ASN A 1 99 ? 24.883 25.050 14.780 1.00 50.88 99 ASN A O 1
ATOM 764 N N . ASN A 1 100 ? 25.529 23.283 13.569 1.00 51.38 100 ASN A N 1
ATOM 765 C CA . ASN A 1 100 ? 26.390 24.069 12.681 1.00 51.38 100 ASN A CA 1
ATOM 766 C C . ASN A 1 100 ? 25.581 24.866 11.654 1.00 51.38 100 ASN A C 1
ATOM 768 O O . ASN A 1 100 ? 25.889 26.030 11.426 1.00 51.38 100 ASN A O 1
ATOM 772 N N . GLN A 1 101 ? 24.517 24.291 11.082 1.00 49.53 101 GLN A N 1
ATOM 773 C CA . GLN A 1 101 ? 23.631 25.035 10.177 1.00 49.53 101 GLN A CA 1
ATOM 774 C C . GLN A 1 101 ? 22.836 26.123 10.905 1.00 49.53 101 GLN A C 1
ATOM 776 O O . GLN A 1 101 ? 22.695 27.217 10.376 1.00 49.53 101 GLN A O 1
ATOM 781 N N . TYR A 1 102 ? 22.362 25.862 12.124 1.00 51.00 102 TYR A N 1
ATOM 782 C CA . TYR A 1 102 ? 21.677 26.850 12.957 1.00 51.00 102 TYR A CA 1
ATOM 783 C C . TYR A 1 102 ? 22.608 27.987 13.362 1.00 51.00 102 TYR A C 1
ATOM 785 O O . TYR A 1 102 ? 22.190 29.139 13.324 1.00 51.00 102 TYR A O 1
ATOM 793 N N . GLN A 1 103 ? 23.868 27.693 13.704 1.00 54.75 103 GLN A N 1
ATOM 794 C CA . GLN A 1 103 ? 24.836 28.751 13.986 1.00 54.75 103 GLN A CA 1
ATOM 795 C C . GLN A 1 103 ? 25.208 29.536 12.729 1.00 54.75 103 GLN A C 1
ATOM 797 O O . GLN A 1 103 ? 25.187 30.755 12.768 1.00 54.75 103 GLN A O 1
ATOM 802 N N . GLN A 1 104 ? 25.394 28.883 11.579 1.00 55.47 104 GLN A N 1
ATOM 803 C CA . GLN A 1 104 ? 25.592 29.583 10.303 1.00 55.47 104 GLN A CA 1
ATOM 804 C C . GLN A 1 104 ? 24.384 30.445 9.899 1.00 55.47 104 GLN A C 1
ATOM 806 O O . GLN A 1 104 ? 24.560 31.530 9.348 1.00 55.47 104 GLN A O 1
ATOM 811 N N . LEU A 1 105 ? 23.160 29.986 10.176 1.00 49.97 105 LEU A N 1
ATOM 812 C CA . LEU A 1 105 ? 21.930 30.757 9.983 1.00 49.97 105 LEU A CA 1
ATOM 813 C C . LEU A 1 105 ? 21.854 31.933 10.960 1.00 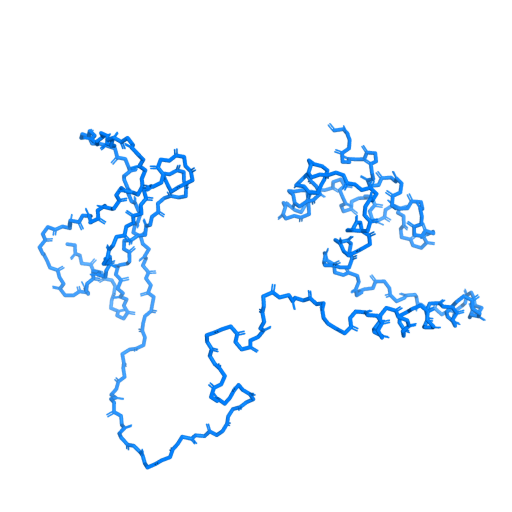49.97 105 LEU A C 1
ATOM 815 O O . LEU A 1 105 ? 21.539 33.039 10.534 1.00 49.97 105 LEU A O 1
ATOM 819 N N . LYS A 1 106 ? 22.203 31.738 12.236 1.00 51.72 106 LYS A N 1
ATOM 820 C CA . LYS A 1 106 ? 22.306 32.816 13.229 1.00 51.72 106 LYS A CA 1
ATOM 821 C C . LYS A 1 106 ? 23.352 33.854 12.854 1.00 51.72 106 LYS A C 1
ATOM 823 O O . LYS A 1 106 ? 23.074 35.042 12.972 1.00 51.72 106 LYS A O 1
ATOM 828 N N . ASP A 1 107 ? 24.512 33.431 12.372 1.00 59.84 107 ASP A N 1
ATOM 829 C CA . ASP A 1 107 ? 25.587 34.325 11.946 1.00 59.84 107 ASP A CA 1
ATOM 830 C C . ASP A 1 107 ? 25.170 35.107 10.693 1.00 59.84 107 ASP A C 1
ATOM 832 O O . ASP A 1 107 ? 25.360 36.321 10.623 1.00 59.84 107 ASP A O 1
ATOM 836 N N . LYS A 1 108 ? 24.500 34.452 9.732 1.00 49.72 108 LYS A N 1
ATOM 837 C CA . LYS A 1 108 ? 23.876 35.132 8.584 1.00 49.72 108 LYS A CA 1
ATOM 838 C C . LYS A 1 108 ? 22.818 36.145 9.022 1.00 49.72 108 LYS A C 1
ATOM 840 O O . LYS A 1 108 ? 22.853 37.275 8.551 1.00 49.72 108 LYS A O 1
ATOM 845 N N . LEU A 1 109 ? 21.919 35.780 9.935 1.00 46.81 109 LEU A N 1
ATOM 846 C CA . LEU A 1 109 ? 20.868 36.664 10.456 1.00 46.81 109 LEU A CA 1
ATOM 847 C C . LEU A 1 109 ? 21.447 37.855 11.232 1.00 46.81 109 LEU A C 1
ATOM 849 O O . LEU A 1 109 ? 20.966 38.975 11.091 1.00 46.81 109 LEU A O 1
ATOM 853 N N . SER A 1 110 ? 22.520 37.638 11.992 1.00 50.94 110 SER A N 1
ATOM 854 C CA . SER A 1 110 ? 23.228 38.693 12.730 1.00 50.94 110 SER A CA 1
ATOM 855 C C . SER A 1 110 ? 23.923 39.682 11.786 1.00 50.94 110 SER A C 1
ATOM 857 O O . SER A 1 110 ? 23.933 40.883 12.043 1.00 50.94 110 SER A O 1
ATOM 859 N N . ASN A 1 111 ? 24.456 39.196 10.660 1.00 50.56 111 ASN A N 1
ATOM 860 C CA . ASN A 1 111 ? 25.038 40.041 9.614 1.00 50.56 111 ASN A CA 1
ATOM 861 C C . ASN A 1 111 ? 23.969 40.788 8.795 1.00 50.56 111 ASN A C 1
ATOM 863 O O . ASN A 1 111 ? 24.203 41.916 8.368 1.00 50.56 111 ASN A O 1
ATOM 867 N N . LEU A 1 112 ? 22.780 40.205 8.618 1.00 41.44 112 LEU A N 1
ATOM 868 C CA . LEU A 1 112 ? 21.634 40.871 7.985 1.00 41.44 112 LEU A CA 1
ATOM 869 C C . LEU A 1 112 ? 21.062 42.004 8.853 1.00 41.44 112 LEU A C 1
ATOM 871 O O . LEU A 1 112 ? 20.617 43.010 8.317 1.00 41.44 112 LEU A O 1
ATOM 875 N N . GLN A 1 113 ? 21.175 41.916 10.183 1.00 46.62 113 GLN A N 1
ATOM 876 C CA . GLN A 1 113 ? 20.824 43.007 11.107 1.00 46.62 113 GLN A CA 1
ATOM 877 C C . GLN A 1 113 ? 21.754 44.235 11.012 1.00 46.62 113 GLN A C 1
ATOM 879 O O . GLN A 1 113 ? 21.453 45.268 11.609 1.00 46.62 113 GLN A O 1
ATOM 884 N N . GLN A 1 114 ? 22.868 44.147 10.273 1.00 46.47 114 GLN A N 1
ATOM 885 C CA . GLN A 1 114 ? 23.799 45.259 10.030 1.00 46.47 114 GLN A CA 1
ATOM 886 C C . GLN A 1 114 ? 23.631 45.911 8.646 1.00 46.47 114 GLN A C 1
ATOM 888 O O . GLN A 1 114 ? 24.308 46.897 8.349 1.00 46.47 114 GLN A O 1
ATOM 893 N N . LEU A 1 115 ? 22.750 45.385 7.789 1.00 38.50 115 LEU A N 1
ATOM 894 C CA . LEU A 1 115 ? 22.507 45.931 6.456 1.00 38.50 115 LEU A CA 1
ATOM 895 C C . LEU A 1 115 ? 21.432 47.027 6.511 1.00 38.50 115 LEU A C 1
ATOM 897 O O . LEU A 1 115 ? 20.299 46.813 6.931 1.00 38.50 115 LEU A O 1
ATOM 901 N N . ASN A 1 116 ? 21.824 48.232 6.095 1.00 40.62 116 ASN A N 1
ATOM 902 C CA . ASN A 1 116 ? 20.955 49.400 5.997 1.00 40.62 116 ASN A CA 1
ATOM 903 C C . ASN A 1 116 ? 19.856 49.196 4.941 1.00 40.62 116 ASN A C 1
ATOM 905 O O . ASN A 1 116 ? 20.162 49.033 3.764 1.00 40.62 116 ASN A O 1
ATOM 909 N N . HIS A 1 117 ? 18.613 49.252 5.421 1.00 41.38 117 HIS A N 1
ATOM 910 C CA . HIS A 1 117 ? 17.313 49.704 4.888 1.00 41.38 117 HIS A CA 1
ATOM 911 C C . HIS A 1 117 ? 16.967 49.820 3.376 1.00 41.38 117 HIS A C 1
ATOM 913 O O . HIS A 1 117 ? 15.806 50.107 3.096 1.00 41.38 117 HIS A O 1
ATOM 919 N N . ASP A 1 118 ? 17.857 49.570 2.410 1.00 40.62 118 ASP A N 1
ATOM 920 C CA . ASP A 1 118 ? 17.615 49.847 0.977 1.00 40.62 118 ASP A CA 1
ATOM 921 C C . ASP A 1 118 ? 17.953 48.675 0.028 1.00 40.62 118 ASP A C 1
ATOM 923 O O . ASP A 1 118 ? 18.312 48.882 -1.133 1.00 40.62 118 ASP A O 1
ATOM 927 N N . GLN A 1 119 ? 17.840 47.421 0.473 1.00 37.34 119 GLN A N 1
ATOM 928 C CA . GLN A 1 119 ? 17.934 46.250 -0.415 1.00 37.34 119 GLN A CA 1
ATOM 929 C C . GLN A 1 119 ?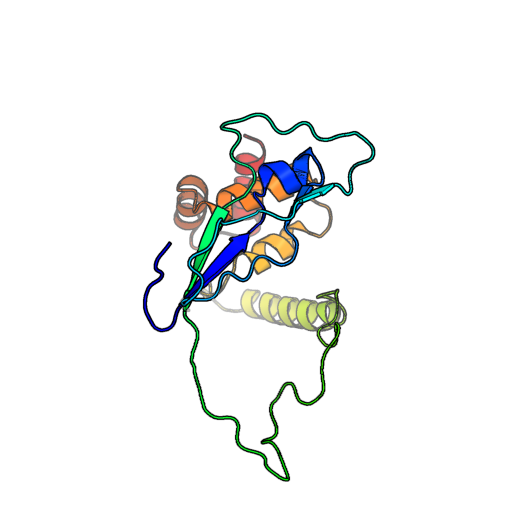 16.643 45.417 -0.362 1.00 37.34 119 GLN A C 1
ATOM 931 O O . GLN A 1 119 ? 16.046 45.299 0.706 1.00 37.34 119 GLN A O 1
ATOM 936 N N . PRO A 1 120 ? 16.174 44.854 -1.493 1.00 35.81 120 PRO A N 1
ATOM 937 C CA . PRO A 1 120 ? 14.974 44.025 -1.509 1.00 35.81 120 PRO A CA 1
ATOM 938 C C . PRO A 1 120 ? 15.186 42.748 -0.684 1.00 35.81 120 PRO A C 1
ATOM 940 O O . PRO A 1 120 ? 16.185 42.047 -0.831 1.00 35.81 120 PRO A O 1
ATOM 943 N N . GLU A 1 121 ? 14.232 42.481 0.203 1.00 43.50 121 GLU A N 1
ATOM 944 C CA . GLU A 1 121 ? 14.369 41.555 1.327 1.00 43.50 121 GLU A CA 1
ATOM 945 C C . GLU A 1 121 ? 14.081 40.065 0.975 1.00 43.50 121 GLU A C 1
ATOM 947 O O . GLU A 1 121 ? 13.181 39.775 0.179 1.00 43.50 121 GLU A O 1
ATOM 952 N N . PRO A 1 122 ? 14.788 39.092 1.595 1.00 40.22 122 PRO A N 1
ATOM 953 C CA . PRO A 1 122 ? 14.965 37.705 1.131 1.00 40.22 122 PRO A CA 1
ATOM 954 C C . PRO A 1 122 ? 13.856 36.723 1.575 1.00 40.22 122 PRO A C 1
ATOM 956 O O . PRO A 1 122 ? 14.128 35.581 1.937 1.00 40.22 122 PRO A O 1
ATOM 959 N N . TRP A 1 123 ? 12.587 37.132 1.579 1.00 43.53 123 TRP A N 1
ATOM 960 C CA . TRP A 1 123 ? 11.496 36.328 2.171 1.00 43.53 123 TRP A CA 1
ATOM 961 C C . TRP A 1 123 ? 10.778 35.391 1.189 1.00 43.53 123 TRP A C 1
ATOM 963 O O . TRP A 1 123 ? 9.745 34.814 1.521 1.00 43.53 123 TRP A O 1
ATOM 973 N N . GLN A 1 124 ? 11.326 35.196 -0.012 1.00 39.34 124 GLN A N 1
ATOM 974 C CA . GLN A 1 124 ? 10.788 34.240 -0.988 1.00 39.34 124 GLN A CA 1
ATOM 975 C C . GLN A 1 124 ? 11.174 32.775 -0.697 1.00 39.34 124 GLN A C 1
ATOM 977 O O . GLN A 1 124 ? 10.706 31.883 -1.399 1.00 39.34 124 GLN A O 1
ATOM 982 N N . GLU A 1 125 ? 11.974 32.510 0.343 1.00 38.78 125 GLU A N 1
ATOM 983 C CA . GLU A 1 125 ? 12.532 31.175 0.621 1.00 38.78 125 GLU A CA 1
ATOM 984 C C . GLU A 1 125 ? 12.116 30.554 1.969 1.00 38.78 125 GLU A C 1
ATOM 986 O O . GLU A 1 125 ? 12.593 29.471 2.296 1.00 38.78 125 GLU A O 1
ATOM 991 N N . LEU A 1 126 ? 11.216 31.168 2.755 1.00 43.72 126 LEU A N 1
ATOM 992 C CA . LEU A 1 126 ? 10.714 30.523 3.978 1.00 43.72 126 LEU A CA 1
ATOM 993 C C . LEU A 1 126 ? 9.718 29.413 3.631 1.00 43.72 126 LEU A C 1
ATOM 995 O O . LEU A 1 126 ? 8.587 29.656 3.203 1.00 43.72 126 LEU A O 1
ATOM 999 N N . THR A 1 127 ? 10.142 28.174 3.842 1.00 49.28 127 THR A N 1
ATOM 1000 C CA . THR A 1 127 ? 9.335 26.981 3.613 1.00 49.28 127 THR A CA 1
ATOM 1001 C C . THR A 1 127 ? 8.510 26.623 4.849 1.00 49.28 127 THR A C 1
ATOM 1003 O O . THR A 1 127 ? 8.790 27.030 5.978 1.00 49.28 127 THR A O 1
ATOM 1006 N N . ILE A 1 128 ? 7.494 25.778 4.660 1.00 50.12 128 ILE A N 1
ATOM 1007 C CA . ILE A 1 128 ? 6.709 25.196 5.761 1.00 50.12 128 ILE A CA 1
ATOM 1008 C C . ILE A 1 128 ? 7.630 24.518 6.801 1.00 50.12 1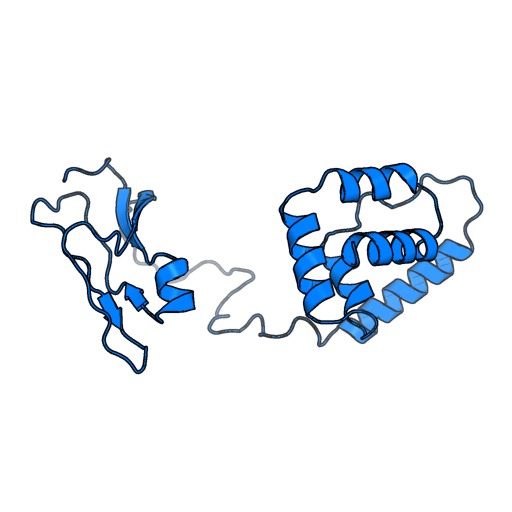28 ILE A C 1
ATOM 1010 O O . ILE A 1 128 ? 7.346 24.567 7.997 1.00 50.12 128 ILE A O 1
ATOM 1014 N N . LEU A 1 129 ? 8.764 23.946 6.375 1.00 49.69 129 LEU A N 1
ATOM 1015 C CA . LEU A 1 129 ? 9.746 23.319 7.266 1.00 49.69 129 LEU A CA 1
ATOM 1016 C C . LEU A 1 129 ? 10.488 24.317 8.167 1.00 49.69 129 LE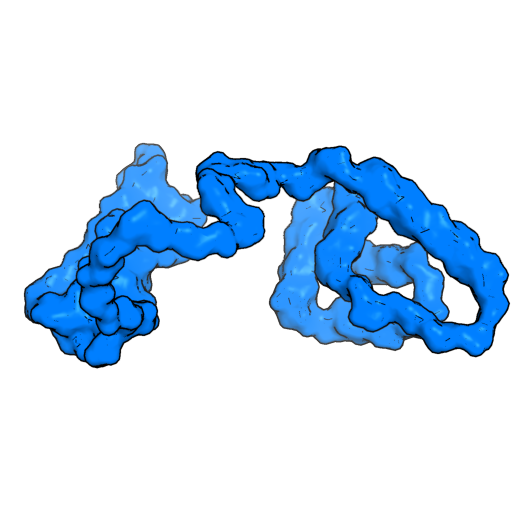U A C 1
ATOM 1018 O O . LEU A 1 129 ? 10.807 23.972 9.309 1.00 49.69 129 LEU A O 1
ATOM 1022 N N . ASP A 1 130 ? 10.723 25.541 7.698 1.00 53.34 130 ASP A N 1
ATOM 1023 C CA . ASP A 1 130 ? 11.387 26.584 8.486 1.00 53.34 130 ASP A CA 1
ATOM 1024 C C . ASP A 1 130 ? 10.481 27.040 9.633 1.00 53.34 130 ASP A C 1
ATOM 1026 O O . ASP A 1 130 ? 10.912 27.116 10.787 1.00 53.34 130 ASP A O 1
ATOM 1030 N N . LEU A 1 131 ? 9.183 27.192 9.352 1.00 55.25 131 LEU A N 1
ATOM 1031 C CA . LEU A 1 131 ? 8.165 27.469 10.367 1.00 55.25 131 LEU A CA 1
ATOM 1032 C C . LEU A 1 131 ? 8.102 26.343 11.404 1.00 55.25 131 LEU A C 1
ATOM 1034 O O . LEU A 1 131 ? 8.206 26.593 12.604 1.00 55.25 131 LEU A O 1
ATOM 1038 N N . TYR A 1 132 ? 8.011 25.087 10.961 1.00 54.16 132 TYR A N 1
ATOM 1039 C CA . TYR A 1 132 ? 8.018 23.937 11.870 1.00 54.16 132 TYR A CA 1
ATOM 1040 C C . TYR A 1 132 ? 9.256 23.903 12.773 1.00 54.16 132 TYR A C 1
ATOM 1042 O O . TYR A 1 132 ? 9.145 23.555 13.952 1.00 54.16 132 TYR A O 1
ATOM 1050 N N . SER A 1 133 ? 10.420 24.283 12.250 1.00 56.44 133 SER A N 1
ATOM 1051 C CA . SER A 1 133 ? 11.684 24.281 12.988 1.00 56.44 133 SER A CA 1
ATOM 1052 C C . SER A 1 133 ? 11.745 25.384 14.049 1.00 56.44 133 SER A C 1
ATOM 1054 O O . SER A 1 133 ? 12.165 25.112 15.175 1.00 56.44 133 SER A O 1
ATOM 1056 N N . LEU A 1 134 ? 11.246 26.586 13.743 1.00 57.19 134 LEU A N 1
ATOM 1057 C CA . LEU A 1 134 ? 11.146 27.698 14.698 1.00 57.19 134 LEU A CA 1
ATOM 1058 C C . LEU A 1 134 ? 10.260 27.344 15.900 1.00 57.19 134 LEU A C 1
ATOM 1060 O O . LEU A 1 134 ? 10.602 27.631 17.047 1.00 57.19 134 LEU A O 1
ATOM 1064 N N . PHE A 1 135 ? 9.158 26.637 15.651 1.00 55.16 135 PHE A N 1
ATOM 1065 C CA . PHE A 1 135 ? 8.208 26.245 16.691 1.00 55.16 135 PHE A CA 1
ATOM 1066 C C . PHE A 1 135 ? 8.601 24.976 17.469 1.00 55.16 135 PHE A C 1
ATOM 1068 O O . PHE A 1 135 ? 8.105 24.731 18.575 1.00 55.16 135 PHE A O 1
ATOM 1075 N N . SER A 1 136 ? 9.492 24.140 16.927 1.00 52.44 136 SER A N 1
ATOM 1076 C CA . SER A 1 136 ? 9.804 22.824 17.502 1.00 52.44 136 SER A CA 1
ATOM 1077 C C . SER A 1 136 ? 10.639 22.857 18.789 1.00 52.44 136 SER A C 1
ATOM 1079 O O . SER A 1 136 ? 10.689 21.839 19.478 1.00 52.44 136 SER A O 1
ATOM 1081 N N . ASN A 1 137 ? 11.178 24.011 19.196 1.00 51.59 137 ASN A N 1
ATOM 1082 C CA . ASN A 1 137 ? 11.993 24.172 20.412 1.00 51.59 137 ASN A CA 1
ATOM 1083 C C . ASN A 1 137 ? 11.190 24.396 21.714 1.00 51.59 137 ASN A C 1
ATOM 1085 O O . ASN A 1 137 ? 11.657 25.053 22.639 1.00 51.59 137 ASN A O 1
ATOM 1089 N N . GLY A 1 138 ? 9.990 23.816 21.817 1.00 52.88 138 GLY A N 1
ATOM 1090 C CA . GLY A 1 138 ? 9.270 23.686 23.093 1.00 52.88 138 GLY A CA 1
ATOM 1091 C C . GLY A 1 138 ? 8.294 24.810 23.448 1.00 52.88 138 GLY A C 1
ATOM 1092 O O . GLY A 1 138 ? 7.751 24.790 24.548 1.00 52.88 138 GLY A O 1
ATOM 1093 N N . GLN A 1 139 ? 8.026 25.753 22.538 1.00 54.31 139 GLN A N 1
ATOM 1094 C CA . GLN A 1 139 ? 7.059 26.836 22.779 1.00 54.31 139 GLN A CA 1
ATOM 1095 C C . GLN A 1 139 ? 5.617 26.512 22.361 1.00 54.31 139 GLN A C 1
ATOM 1097 O O . GLN A 1 139 ? 4.710 27.243 22.745 1.00 54.31 139 GLN A O 1
ATOM 1102 N N . ILE A 1 140 ? 5.383 25.418 21.625 1.00 60.00 140 ILE A N 1
ATOM 1103 C CA . ILE A 1 140 ? 4.028 24.963 21.275 1.00 60.00 140 ILE A CA 1
ATOM 1104 C C . ILE A 1 140 ? 3.820 23.475 21.561 1.00 60.00 140 ILE A C 1
ATOM 1106 O O . ILE A 1 140 ? 4.709 22.641 21.359 1.00 60.00 140 ILE A O 1
ATOM 1110 N N . ASN A 1 141 ? 2.621 23.136 22.028 1.00 61.31 141 ASN A N 1
ATOM 1111 C CA . ASN A 1 141 ? 2.231 21.777 22.391 1.00 61.31 141 ASN A CA 1
ATOM 1112 C C . ASN A 1 141 ? 1.808 20.937 21.167 1.00 61.31 141 ASN A C 1
ATOM 1114 O O . ASN A 1 141 ? 1.627 21.442 20.058 1.00 61.31 141 ASN A O 1
ATOM 1118 N N . SER A 1 142 ? 1.630 19.627 21.360 1.00 60.28 142 SER A N 1
ATOM 1119 C CA . SER A 1 142 ? 1.306 18.686 20.274 1.00 60.28 142 SER A CA 1
ATOM 1120 C C . SER A 1 142 ? 0.002 19.015 19.534 1.00 60.28 142 SER A C 1
ATOM 1122 O O . SER A 1 142 ? -0.083 18.798 18.328 1.00 60.28 142 SER A O 1
ATOM 1124 N N . LYS A 1 143 ? -0.991 19.594 20.223 1.00 64.19 143 LYS A N 1
ATOM 1125 C CA . LYS A 1 143 ? -2.271 20.007 19.624 1.00 64.19 143 LYS A CA 1
ATOM 1126 C C . LYS A 1 143 ? -2.089 21.231 18.718 1.00 64.19 143 LYS A C 1
ATOM 1128 O O . LYS A 1 143 ? -2.632 21.268 17.617 1.00 64.19 143 LYS A O 1
ATOM 1133 N N . GLN A 1 144 ? -1.272 22.190 19.149 1.00 62.28 144 GLN A N 1
ATOM 1134 C CA . GLN A 1 144 ? -0.900 23.367 18.359 1.00 62.28 144 GLN A CA 1
ATOM 1135 C C . GLN A 1 144 ? -0.067 22.978 17.125 1.00 62.28 144 GLN A C 1
ATOM 1137 O O . GLN A 1 144 ? -0.322 23.474 16.030 1.00 62.28 144 GLN A O 1
ATOM 1142 N N . LYS A 1 145 ? 0.860 22.016 17.259 1.00 62.31 145 LYS A N 1
ATOM 1143 C CA . LYS A 1 145 ? 1.643 21.473 16.129 1.00 62.31 145 LYS A CA 1
ATOM 1144 C C . LYS A 1 145 ? 0.769 20.806 15.066 1.00 62.31 145 LYS A C 1
ATOM 1146 O O . LYS A 1 145 ? 1.003 20.996 13.874 1.00 62.31 145 LYS A O 1
ATOM 1151 N N . GLN A 1 146 ? -0.236 20.041 15.492 1.00 63.34 146 GLN A N 1
ATOM 1152 C CA . GLN A 1 146 ? -1.185 19.407 14.580 1.00 63.34 146 GLN A CA 1
ATOM 1153 C C . GLN A 1 146 ? -2.016 20.455 13.828 1.00 63.34 146 GLN A C 1
ATOM 1155 O O . GLN A 1 146 ? -2.124 20.392 12.606 1.00 63.34 146 GLN A O 1
ATOM 1160 N N . ARG A 1 147 ? -2.553 21.454 14.538 1.00 64.19 147 ARG A N 1
ATOM 1161 C CA . ARG A 1 147 ? -3.392 22.500 13.937 1.00 64.19 147 ARG A CA 1
ATOM 1162 C C . ARG A 1 147 ? -2.612 23.407 12.984 1.00 64.19 147 ARG A C 1
ATOM 1164 O O . ARG A 1 147 ? -3.122 23.722 11.914 1.00 64.19 147 ARG A O 1
ATOM 1171 N N . LEU A 1 148 ? -1.358 23.739 13.299 1.00 63.56 148 LEU A N 1
ATOM 1172 C CA . LEU A 1 148 ? -0.463 24.438 12.369 1.00 63.56 148 LEU A CA 1
ATOM 1173 C C . LEU A 1 148 ? -0.234 23.629 11.079 1.00 63.56 148 LEU A C 1
ATOM 1175 O O . LEU A 1 148 ? -0.279 24.189 9.983 1.00 63.56 148 LEU A O 1
ATOM 1179 N N . GLY A 1 149 ? -0.059 22.311 11.192 1.00 59.91 149 GLY A N 1
ATOM 1180 C CA . GLY A 1 149 ? 0.029 21.416 10.035 1.00 59.91 149 GLY A CA 1
ATOM 1181 C C . GLY A 1 149 ? -1.233 21.399 9.191 1.00 59.91 149 GLY A C 1
ATOM 1182 O O . GLY A 1 149 ? -1.168 21.520 7.974 1.00 59.91 149 GLY A O 1
ATOM 1183 N N . GLU A 1 150 ? -2.399 21.319 9.827 1.00 60.72 150 GLU A N 1
ATOM 1184 C CA . GLU A 1 150 ? -3.678 21.335 9.119 1.00 60.72 150 GLU A CA 1
ATOM 1185 C C . GLU A 1 150 ? -3.918 22.657 8.383 1.00 60.72 150 GLU A C 1
ATOM 1187 O O . GLU A 1 150 ? -4.355 22.639 7.233 1.00 60.72 150 GLU A O 1
ATOM 1192 N N . LEU A 1 151 ? -3.615 23.792 9.018 1.00 56.72 151 LEU A N 1
ATOM 1193 C CA . LEU A 1 151 ? -3.804 25.120 8.432 1.00 56.72 151 LEU A CA 1
ATOM 1194 C C . LEU A 1 151 ? -2.830 25.386 7.271 1.00 56.72 151 LEU A C 1
ATOM 1196 O O . LEU A 1 151 ? -3.214 25.980 6.264 1.00 56.72 151 LEU A O 1
ATOM 1200 N N . THR A 1 152 ? -1.588 24.907 7.374 1.00 57.81 152 THR A N 1
ATOM 1201 C CA . THR A 1 152 ? -0.577 25.055 6.312 1.00 57.81 152 THR A CA 1
ATOM 1202 C C . THR A 1 152 ? -0.814 24.091 5.147 1.00 57.81 152 THR A C 1
ATOM 1204 O O . THR A 1 152 ? -0.793 24.521 3.996 1.00 57.81 152 THR A O 1
ATOM 1207 N N . MET A 1 153 ? -1.133 22.817 5.409 1.00 49.91 153 MET A N 1
ATOM 1208 C CA . MET A 1 153 ? -1.412 21.820 4.362 1.00 49.91 153 MET A CA 1
ATOM 1209 C C . MET A 1 153 ? -2.707 22.091 3.590 1.00 49.91 153 MET A C 1
ATOM 1211 O O . MET A 1 153 ? -2.795 21.752 2.412 1.00 49.91 153 MET A O 1
ATOM 1215 N N . LYS A 1 154 ? -3.718 22.693 4.228 1.00 52.62 154 LYS A N 1
ATOM 1216 C CA . LYS A 1 154 ? -4.969 23.087 3.557 1.00 52.62 154 LYS A CA 1
ATOM 1217 C C . LYS A 1 154 ? -4.855 24.414 2.800 1.00 52.62 154 LYS A C 1
ATOM 1219 O O . LYS A 1 154 ? -5.826 24.803 2.157 1.00 52.62 154 LYS A O 1
ATOM 1224 N N . GLY A 1 155 ? -3.711 25.103 2.881 1.00 49.69 155 GLY A N 1
ATOM 1225 C CA . GLY A 1 155 ? -3.535 26.431 2.295 1.00 49.69 155 GLY A CA 1
ATOM 1226 C C . GLY A 1 155 ? -4.536 27.438 2.862 1.00 49.69 155 GLY A C 1
ATOM 1227 O O . GLY A 1 155 ? -5.153 28.181 2.099 1.00 49.69 155 GLY A O 1
ATOM 1228 N N . ASP A 1 156 ? -4.761 27.414 4.181 1.00 62.91 156 ASP A N 1
ATOM 1229 C CA . ASP A 1 156 ? -5.796 28.229 4.811 1.00 62.91 156 ASP A CA 1
ATOM 1230 C C . ASP A 1 156 ? -5.570 29.716 4.506 1.00 62.91 156 ASP A C 1
ATOM 1232 O O . ASP A 1 156 ? -4.508 30.293 4.771 1.00 62.91 156 ASP A O 1
ATOM 1236 N N . LYS A 1 157 ? -6.605 30.344 3.942 1.00 57.41 157 LYS A N 1
ATOM 1237 C CA . LYS A 1 157 ? -6.579 31.737 3.506 1.00 57.41 157 LYS A CA 1
ATOM 1238 C C . LYS A 1 157 ? -6.183 32.684 4.641 1.00 57.41 157 LYS A C 1
ATOM 1240 O O . LYS A 1 157 ? -5.511 33.671 4.372 1.00 57.41 157 LYS A O 1
ATOM 1245 N N . LYS A 1 158 ? -6.533 32.378 5.896 1.00 59.00 158 LYS A N 1
ATOM 1246 C CA . LYS A 1 158 ? -6.161 33.195 7.061 1.00 59.00 158 LYS A CA 1
ATOM 1247 C C . LYS A 1 158 ? -4.661 33.164 7.334 1.00 59.00 158 LYS A C 1
ATOM 1249 O O . LYS A 1 158 ? -4.095 34.195 7.679 1.00 59.00 158 LYS A O 1
ATOM 1254 N N . VAL A 1 159 ? -4.015 32.011 7.153 1.00 62.38 159 VAL A N 1
ATOM 1255 C CA . VAL A 1 159 ? -2.556 31.881 7.290 1.00 62.38 159 VAL A CA 1
ATOM 1256 C C . VAL A 1 159 ? -1.870 32.690 6.195 1.00 62.38 159 VAL A C 1
ATOM 1258 O O . VAL A 1 159 ? -0.991 33.498 6.482 1.00 62.38 159 VAL A O 1
ATOM 1261 N N . TYR A 1 160 ? -2.332 32.549 4.952 1.00 56.94 160 TYR A N 1
ATOM 1262 C CA . TYR A 1 160 ? -1.813 33.323 3.826 1.00 56.94 160 TYR A CA 1
ATOM 1263 C C . TYR A 1 160 ? -2.019 34.841 4.001 1.00 56.94 160 TYR A C 1
ATOM 1265 O O . TYR A 1 160 ? -1.094 35.626 3.797 1.00 56.94 160 TYR A O 1
ATOM 1273 N N . GLU A 1 161 ? -3.210 35.275 4.424 1.00 60.03 161 GLU A N 1
ATOM 1274 C CA . GLU A 1 161 ? -3.524 36.685 4.690 1.00 60.03 161 GLU A CA 1
ATOM 1275 C C . GLU A 1 161 ? -2.716 37.248 5.866 1.00 60.03 161 GLU A C 1
ATOM 1277 O O . GLU A 1 161 ? -2.307 38.408 5.813 1.00 60.03 161 GLU A O 1
ATOM 1282 N N . LEU A 1 162 ? -2.432 36.446 6.898 1.00 68.19 162 LEU A N 1
ATOM 1283 C CA . LEU A 1 162 ? -1.559 36.829 8.007 1.00 68.19 162 LEU A CA 1
ATOM 1284 C C . LEU A 1 162 ? -0.133 37.076 7.518 1.00 68.19 162 LEU A C 1
ATOM 1286 O O . LEU A 1 162 ? 0.440 38.113 7.853 1.00 68.19 162 LEU A O 1
ATOM 1290 N N . PHE A 1 163 ? 0.421 36.188 6.692 1.00 62.59 163 PHE A N 1
ATOM 1291 C CA . PHE A 1 163 ? 1.743 36.406 6.102 1.00 62.59 163 PHE A CA 1
ATOM 1292 C C . PHE A 1 163 ? 1.763 37.655 5.220 1.00 62.59 163 PHE A C 1
ATOM 1294 O O . PHE A 1 163 ? 2.606 38.526 5.413 1.00 62.59 163 PHE A O 1
ATOM 1301 N N . LYS A 1 164 ? 0.768 37.817 4.343 1.00 59.38 164 LYS A N 1
ATOM 1302 C CA . LYS A 1 164 ? 0.659 38.989 3.464 1.00 59.38 164 LYS A CA 1
ATOM 1303 C C . LYS A 1 164 ? 0.498 40.307 4.236 1.00 59.38 164 LYS A C 1
ATOM 1305 O O . LYS A 1 164 ? 1.079 41.321 3.876 1.00 59.38 164 LYS A O 1
ATOM 1310 N N . LYS A 1 165 ? -0.275 40.319 5.327 1.00 64.44 165 LYS A N 1
ATOM 1311 C CA . LYS A 1 165 ? -0.506 41.513 6.167 1.00 64.44 165 LYS A CA 1
ATOM 1312 C C . LYS A 1 165 ? 0.722 41.918 6.992 1.00 64.44 165 LYS A C 1
ATOM 1314 O O . LYS A 1 165 ? 0.779 43.038 7.515 1.00 64.44 165 LYS A O 1
ATOM 1319 N N . ASN A 1 166 ? 1.671 41.006 7.162 1.00 56.97 166 ASN A N 1
ATOM 1320 C CA . ASN A 1 166 ? 2.883 41.225 7.942 1.00 56.97 166 ASN A CA 1
ATOM 1321 C C . ASN A 1 166 ? 4.158 41.114 7.100 1.00 56.97 166 ASN A C 1
ATOM 1323 O O . ASN A 1 166 ? 5.246 41.010 7.658 1.00 56.97 166 ASN A O 1
ATOM 1327 N N . GLU A 1 167 ? 4.020 41.204 5.778 1.00 50.78 167 GLU A N 1
ATOM 1328 C CA . GLU A 1 167 ? 5.126 41.354 4.839 1.00 50.78 167 GLU A CA 1
ATOM 1329 C C . GLU A 1 167 ? 5.997 42.555 5.257 1.00 50.78 167 GLU A C 1
ATOM 1331 O O . GLU A 1 167 ? 5.489 43.657 5.479 1.00 50.78 167 GLU A O 1
ATOM 1336 N N . GLY A 1 168 ? 7.297 42.319 5.467 1.00 49.47 168 GLY A N 1
ATOM 1337 C CA . GLY A 1 168 ? 8.249 43.335 5.937 1.00 49.47 168 GLY A CA 1
ATOM 1338 C C . GLY A 1 168 ? 8.198 43.670 7.437 1.00 49.47 168 GLY A C 1
ATOM 1339 O O . GLY A 1 168 ? 8.805 44.654 7.856 1.00 49.47 168 GLY A O 1
ATOM 1340 N N . LYS A 1 169 ? 7.482 42.897 8.269 1.00 53.66 169 LYS A N 1
ATOM 1341 C CA . LYS A 1 169 ? 7.452 43.090 9.733 1.00 53.66 169 LYS A CA 1
ATOM 1342 C C . LYS A 1 169 ? 8.348 42.101 10.474 1.00 53.66 169 LYS A C 1
ATOM 1344 O O . LYS A 1 169 ? 8.675 41.033 9.974 1.00 53.66 169 LYS A O 1
ATOM 1349 N N . ASN A 1 170 ? 8.696 42.462 11.711 1.00 58.28 170 ASN A N 1
ATOM 1350 C CA . ASN A 1 170 ? 9.520 41.647 12.600 1.00 58.28 170 ASN A CA 1
ATOM 1351 C C . ASN A 1 170 ? 8.920 40.242 12.807 1.00 58.28 170 ASN A C 1
ATOM 1353 O O . ASN A 1 170 ? 7.741 40.098 13.138 1.00 58.28 170 ASN A O 1
ATOM 1357 N N . GLU A 1 171 ? 9.770 39.227 12.671 1.00 53.91 171 GLU A N 1
ATOM 1358 C CA . GLU A 1 171 ? 9.461 37.803 12.815 1.00 53.91 171 GLU A CA 1
ATOM 1359 C C . GLU A 1 171 ? 8.700 37.468 14.111 1.00 53.91 171 GLU A C 1
ATOM 1361 O O . GLU A 1 171 ? 7.738 36.700 14.088 1.00 53.91 171 GLU A O 1
ATOM 1366 N N . GLN A 1 172 ? 9.034 38.112 15.236 1.00 55.69 172 GLN A N 1
ATOM 1367 C CA . GLN A 1 172 ? 8.356 37.888 16.519 1.00 55.69 172 GLN A CA 1
ATOM 1368 C C . GLN A 1 172 ? 6.871 38.281 16.486 1.00 55.69 172 GLN A C 1
ATOM 1370 O O . GLN A 1 172 ? 6.043 37.643 17.138 1.00 55.69 172 GLN A O 1
ATOM 1375 N N . ILE A 1 173 ? 6.509 39.299 15.699 1.00 62.09 173 ILE A N 1
ATOM 1376 C CA . ILE A 1 173 ? 5.117 39.751 15.548 1.00 62.09 173 ILE A CA 1
ATOM 1377 C C . ILE A 1 173 ? 4.310 38.715 14.760 1.00 62.09 173 ILE A C 1
ATOM 1379 O O . ILE A 1 173 ? 3.159 38.435 15.097 1.00 62.09 173 ILE A O 1
ATOM 1383 N N . ILE A 1 174 ? 4.920 38.129 13.729 1.00 60.75 174 ILE A N 1
ATOM 1384 C CA . ILE A 1 174 ? 4.301 37.101 12.885 1.00 60.75 174 ILE A CA 1
ATOM 1385 C C . ILE A 1 174 ? 4.082 35.826 13.700 1.00 60.75 174 ILE A C 1
ATOM 1387 O O . ILE A 1 174 ? 2.982 35.275 13.692 1.00 60.75 174 ILE A O 1
ATOM 1391 N N . ILE A 1 175 ? 5.095 35.412 14.466 1.00 61.50 175 ILE A N 1
ATOM 1392 C CA . ILE A 1 175 ? 5.026 34.260 15.370 1.00 61.50 175 ILE A CA 1
ATOM 1393 C C . ILE A 1 175 ? 3.886 34.434 16.376 1.00 61.50 175 ILE A C 1
ATOM 1395 O O . ILE A 1 175 ? 3.046 33.545 16.502 1.00 61.50 175 ILE A O 1
ATOM 1399 N N . GLN A 1 176 ? 3.793 35.587 17.044 1.00 66.25 176 GLN A N 1
ATOM 1400 C CA . GLN A 1 176 ? 2.743 35.820 18.037 1.00 66.25 176 GLN A CA 1
ATOM 1401 C C . GLN A 1 176 ? 1.333 35.801 17.425 1.00 66.25 176 GLN A C 1
ATOM 1403 O O . GLN A 1 176 ? 0.400 35.275 18.029 1.00 66.25 176 GLN A O 1
ATOM 1408 N N . GLN A 1 177 ? 1.161 36.347 16.219 1.00 67.81 177 GLN A N 1
ATOM 1409 C CA . GLN A 1 177 ? -0.135 36.326 15.536 1.00 67.81 177 GLN A CA 1
ATOM 1410 C C . GLN A 1 177 ? -0.513 34.923 15.046 1.00 67.81 177 GLN A C 1
ATOM 1412 O O . GLN A 1 177 ? -1.687 34.560 15.102 1.00 67.81 177 GLN A O 1
ATOM 1417 N N . LEU A 1 178 ? 0.463 34.123 14.603 1.00 68.00 178 LEU A N 1
ATOM 1418 C CA . LEU A 1 178 ? 0.241 32.720 14.247 1.00 68.00 178 LEU A CA 1
ATOM 1419 C C . LEU A 1 178 ? -0.154 31.890 15.469 1.00 68.00 178 LEU A C 1
ATOM 1421 O O . LEU A 1 178 ? -1.063 31.076 15.361 1.00 68.00 178 LEU A O 1
ATOM 1425 N N . LEU A 1 179 ? 0.469 32.117 16.630 1.00 66.56 179 LEU A N 1
ATOM 1426 C CA . LEU A 1 179 ? 0.091 31.442 17.877 1.00 66.56 179 LEU A CA 1
ATOM 1427 C C . LEU A 1 179 ? -1.375 31.696 18.232 1.00 66.56 179 LEU A C 1
ATOM 1429 O O . LEU A 1 179 ? -2.109 30.742 18.471 1.00 66.56 179 LEU A O 1
ATOM 1433 N N . ASN A 1 180 ? -1.822 32.951 18.159 1.00 70.56 180 ASN A N 1
ATOM 1434 C CA . ASN A 1 180 ? -3.224 33.293 18.403 1.00 70.56 180 ASN A CA 1
ATOM 1435 C C . ASN A 1 180 ? -4.166 32.591 17.406 1.00 70.56 180 ASN A C 1
ATOM 1437 O O . ASN A 1 180 ? -5.206 32.076 17.800 1.00 70.56 180 ASN A O 1
ATOM 1441 N N . LEU A 1 181 ? -3.782 32.510 16.125 1.00 69.50 181 LEU A N 1
ATOM 1442 C CA . LEU A 1 181 ? -4.569 31.829 15.088 1.00 69.50 181 LEU A CA 1
ATOM 1443 C C . LEU A 1 181 ? -4.663 30.307 15.306 1.00 69.50 181 LEU A C 1
ATOM 1445 O O . LEU A 1 181 ? -5.638 29.680 14.903 1.00 69.50 181 LEU A O 1
ATOM 1449 N N . ILE A 1 182 ? -3.637 29.702 15.904 1.00 65.81 182 ILE A N 1
ATOM 1450 C CA . ILE A 1 182 ? -3.611 28.270 16.227 1.00 65.81 182 ILE A CA 1
ATOM 1451 C C . ILE A 1 182 ? -4.446 27.971 17.489 1.00 65.81 182 ILE A C 1
ATOM 1453 O O . ILE A 1 182 ? -4.892 26.833 17.666 1.00 65.81 182 ILE A O 1
ATOM 1457 N N . GLU A 1 183 ? -4.642 28.958 18.369 1.00 65.44 183 GLU A N 1
ATOM 1458 C CA . GLU A 1 183 ? -5.420 28.838 19.611 1.00 65.44 183 GLU A CA 1
ATOM 1459 C C . GLU A 1 183 ? -6.934 29.062 19.436 1.00 65.44 183 GLU A C 1
ATOM 1461 O O . GLU A 1 183 ? -7.707 28.467 20.192 1.00 65.44 183 GLU A O 1
ATOM 1466 N N . GLU A 1 184 ? -7.359 29.848 18.438 1.00 60.25 184 GLU A N 1
ATOM 1467 C CA . GLU A 1 184 ? -8.746 29.894 17.918 1.00 60.25 184 GLU A CA 1
ATOM 1468 C C . GLU A 1 184 ? -9.125 28.579 17.223 1.00 60.25 184 GLU A C 1
ATOM 1470 O O . GLU A 1 184 ? -10.245 28.041 17.414 1.00 60.25 184 GLU A O 1
#